Protein AF-A0A382JTX6-F1 (afdb_monomer_lite)

Organism: NCBI:txid408172

Structure (mmCIF, N/CA/C/O backbone):
data_AF-A0A382JTX6-F1
#
_entry.id   AF-A0A382JTX6-F1
#
loop_
_atom_site.group_PDB
_atom_site.id
_atom_site.type_symbol
_atom_site.label_atom_id
_atom_site.label_alt_id
_atom_site.label_comp_id
_atom_site.label_asym_id
_atom_site.label_entity_id
_atom_site.label_seq_id
_atom_site.pdbx_PDB_ins_code
_atom_site.Cartn_x
_atom_site.Cartn_y
_atom_site.Cartn_z
_atom_site.occupancy
_atom_site.B_iso_or_equiv
_atom_site.auth_seq_id
_atom_site.auth_comp_id
_atom_site.auth_asym_id
_atom_site.auth_atom_id
_atom_site.pdbx_PDB_model_num
AT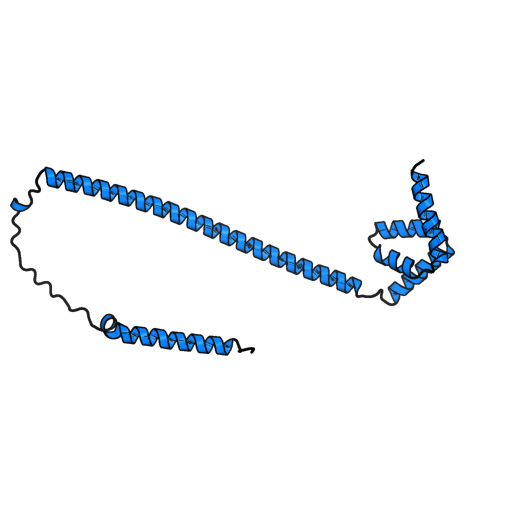OM 1 N N . MET A 1 1 ? -6.075 -33.098 -0.872 1.00 48.25 1 MET A N 1
ATOM 2 C CA . MET A 1 1 ? -4.726 -33.700 -0.777 1.00 48.25 1 MET A CA 1
ATOM 3 C C . MET A 1 1 ? -3.736 -32.572 -0.524 1.00 48.25 1 MET A C 1
ATOM 5 O O . MET A 1 1 ? -3.478 -31.810 -1.443 1.00 48.25 1 MET A O 1
ATOM 9 N N . ASN A 1 2 ? -3.249 -32.411 0.710 1.00 63.66 2 ASN A N 1
ATOM 10 C CA . ASN A 1 2 ? -2.230 -31.406 1.038 1.00 63.66 2 ASN A CA 1
ATOM 11 C C . ASN A 1 2 ? -0.851 -32.006 0.766 1.00 63.66 2 ASN A C 1
ATOM 13 O O . ASN A 1 2 ? -0.294 -32.684 1.625 1.00 63.66 2 ASN A O 1
ATOM 17 N N . VAL A 1 3 ? -0.330 -31.814 -0.446 1.00 73.38 3 VAL A N 1
ATOM 18 C CA . VAL A 1 3 ? 1.047 -32.208 -0.759 1.00 73.38 3 VAL A CA 1
ATOM 19 C C . VAL A 1 3 ? 1.982 -31.153 -0.152 1.00 73.38 3 VAL A C 1
ATOM 21 O O . VAL A 1 3 ? 1.818 -29.971 -0.455 1.00 73.38 3 VAL A O 1
ATOM 24 N N . PRO A 1 4 ? 2.933 -31.537 0.717 1.00 81.19 4 PRO A N 1
ATOM 25 C CA . PRO A 1 4 ? 3.868 -30.602 1.327 1.00 81.19 4 PRO A CA 1
ATOM 26 C C . PRO A 1 4 ? 4.665 -29.822 0.267 1.00 81.19 4 PRO A C 1
ATOM 28 O O . PRO A 1 4 ? 5.158 -30.441 -0.683 1.00 81.19 4 PRO A O 1
ATOM 31 N N . PRO A 1 5 ? 4.883 -28.504 0.443 1.00 80.69 5 PRO A N 1
ATOM 32 C CA . PRO A 1 5 ? 5.633 -27.672 -0.505 1.00 80.69 5 PRO A CA 1
ATOM 33 C C . PRO A 1 5 ? 7.030 -28.215 -0.842 1.00 80.69 5 PRO A C 1
ATOM 35 O O . PRO A 1 5 ? 7.486 -28.102 -1.976 1.00 80.69 5 PRO A O 1
ATOM 38 N N . ALA A 1 6 ? 7.683 -28.883 0.114 1.00 85.31 6 ALA A N 1
ATOM 39 C CA . ALA A 1 6 ? 8.989 -29.509 -0.085 1.00 85.31 6 ALA A CA 1
ATOM 40 C C . ALA A 1 6 ? 8.985 -30.582 -1.191 1.00 85.31 6 ALA A C 1
ATOM 42 O O . ALA A 1 6 ? 9.942 -30.679 -1.954 1.00 85.31 6 ALA A O 1
ATOM 43 N N . ILE A 1 7 ? 7.903 -31.356 -1.326 1.00 84.12 7 ILE A N 1
ATOM 44 C CA . ILE A 1 7 ? 7.800 -32.408 -2.350 1.00 84.12 7 ILE A CA 1
ATOM 45 C C . ILE A 1 7 ? 7.676 -31.782 -3.742 1.00 84.12 7 ILE A C 1
ATOM 47 O O . ILE A 1 7 ? 8.290 -32.261 -4.692 1.00 84.12 7 ILE A O 1
ATOM 51 N N . ILE A 1 8 ? 6.943 -30.673 -3.855 1.00 83.31 8 ILE A N 1
ATOM 52 C CA . ILE A 1 8 ? 6.781 -29.935 -5.114 1.00 83.31 8 ILE A CA 1
ATOM 53 C C . ILE A 1 8 ? 8.134 -29.388 -5.582 1.00 83.31 8 ILE A C 1
ATOM 55 O O . ILE A 1 8 ? 8.481 -29.522 -6.754 1.00 83.31 8 ILE A O 1
ATOM 59 N N . ILE A 1 9 ? 8.930 -28.840 -4.658 1.00 85.00 9 ILE A N 1
ATOM 60 C CA . ILE A 1 9 ? 10.272 -28.323 -4.955 1.00 85.00 9 ILE A CA 1
ATOM 61 C C . ILE A 1 9 ? 11.193 -29.450 -5.434 1.00 85.00 9 ILE A C 1
ATOM 63 O O . ILE A 1 9 ? 11.855 -29.303 -6.457 1.00 85.00 9 ILE A O 1
ATOM 67 N N . VAL A 1 10 ? 11.203 -30.597 -4.749 1.00 87.69 10 VAL A N 1
ATOM 68 C CA . VAL A 1 10 ? 12.042 -31.745 -5.138 1.00 87.69 10 VAL A CA 1
ATOM 69 C C . VAL A 1 10 ? 11.673 -32.260 -6.531 1.00 87.69 10 VAL A C 1
ATOM 71 O O . VAL A 1 10 ? 12.558 -32.524 -7.345 1.00 87.69 10 VAL A O 1
ATOM 74 N N . VAL A 1 11 ? 10.378 -32.348 -6.841 1.00 86.88 11 VAL A N 1
ATOM 75 C CA . VAL A 1 11 ? 9.898 -32.771 -8.165 1.00 86.88 11 VAL A CA 1
ATOM 76 C C . VAL A 1 11 ? 10.275 -31.755 -9.248 1.00 86.88 11 VAL A C 1
ATOM 78 O O . VAL A 1 11 ? 10.726 -32.152 -10.320 1.00 86.88 11 VAL A O 1
ATOM 81 N N . ALA A 1 12 ? 10.164 -30.454 -8.968 1.00 84.69 12 ALA A N 1
ATOM 82 C CA . ALA A 1 12 ? 10.553 -29.401 -9.906 1.00 84.69 12 ALA A CA 1
ATOM 83 C C . ALA A 1 12 ? 12.064 -29.406 -10.199 1.00 84.69 12 ALA A C 1
ATOM 85 O O . ALA A 1 12 ? 12.471 -29.277 -11.355 1.00 84.69 12 ALA A O 1
ATOM 86 N N . VAL A 1 13 ? 12.899 -29.615 -9.175 1.00 88.69 13 VAL A N 1
ATOM 87 C CA . VAL A 1 13 ? 14.357 -29.733 -9.340 1.00 88.69 13 VAL A CA 1
ATOM 88 C C . VAL A 1 13 ? 14.707 -30.963 -10.178 1.00 88.69 13 VAL A C 1
ATOM 90 O O . VAL A 1 13 ? 15.494 -30.853 -11.117 1.00 88.69 13 VAL A O 1
ATOM 93 N N . LEU A 1 14 ? 14.080 -32.112 -9.907 1.00 89.94 14 LEU A N 1
ATOM 94 C CA . LEU A 1 14 ? 14.282 -33.333 -10.694 1.00 89.94 14 LEU A CA 1
ATOM 95 C C . LEU A 1 14 ? 13.884 -33.146 -12.163 1.00 89.94 14 LEU A C 1
ATOM 97 O O . LEU A 1 14 ? 14.650 -33.509 -13.053 1.00 89.94 14 LEU A O 1
ATOM 101 N N . LEU A 1 15 ? 12.727 -32.535 -12.428 1.00 85.56 15 LEU A N 1
ATOM 102 C CA . LEU A 1 15 ? 12.272 -32.246 -13.791 1.00 85.56 15 LEU A CA 1
ATOM 103 C C . LEU A 1 15 ? 13.227 -31.304 -14.536 1.00 85.56 15 LEU A C 1
ATOM 105 O O . LEU A 1 15 ? 13.510 -31.530 -15.712 1.00 85.56 15 LEU A O 1
ATOM 109 N N . SER A 1 16 ? 13.772 -30.293 -13.854 1.00 83.69 16 SER A N 1
ATOM 110 C CA . SER A 1 16 ? 14.746 -29.364 -14.439 1.00 83.69 16 SER A CA 1
ATOM 111 C C . SER A 1 16 ? 16.060 -30.059 -14.814 1.00 83.69 16 SER A C 1
ATOM 113 O O . SER A 1 16 ? 16.562 -29.878 -15.926 1.00 83.69 16 SER A O 1
ATOM 115 N N . PHE A 1 17 ? 16.586 -30.923 -13.938 1.00 86.12 17 PHE A N 1
ATOM 116 C CA . PHE A 1 17 ? 17.799 -31.706 -14.210 1.00 86.12 17 PHE A CA 1
ATOM 117 C C . PHE A 1 17 ? 17.619 -32.677 -15.382 1.00 86.12 17 PHE A C 1
ATOM 119 O O . PHE A 1 17 ? 18.506 -32.807 -16.226 1.00 86.12 17 PHE A O 1
ATOM 126 N N . VAL A 1 18 ? 16.461 -33.332 -15.473 1.00 87.00 18 VAL A N 1
ATOM 127 C CA . VAL A 1 18 ? 16.160 -34.248 -16.583 1.00 87.00 18 VAL A CA 1
ATOM 128 C C . VAL A 1 18 ? 16.009 -33.482 -17.900 1.00 87.00 18 VAL A C 1
ATOM 130 O O . VAL A 1 18 ? 16.572 -33.898 -18.913 1.00 87.00 18 VAL A O 1
ATOM 133 N N . GLY A 1 19 ? 15.309 -32.343 -17.895 1.00 83.44 19 GLY A N 1
ATOM 134 C CA . GLY A 1 19 ? 15.119 -31.519 -19.092 1.00 83.44 19 GLY A CA 1
ATOM 135 C C . GLY A 1 19 ? 16.427 -30.936 -19.631 1.00 83.44 19 GLY A C 1
ATOM 136 O O . GLY A 1 19 ? 16.703 -31.015 -20.827 1.00 83.44 19 GLY A O 1
ATOM 137 N N . SER A 1 20 ? 17.275 -30.412 -18.746 1.00 80.38 20 SER A N 1
ATOM 138 C CA . SER A 1 20 ? 18.594 -29.891 -19.125 1.00 80.38 20 SER A CA 1
ATOM 139 C C . SER A 1 20 ? 19.544 -30.999 -19.593 1.00 80.38 20 SER A C 1
ATOM 141 O O . SER A 1 20 ? 20.205 -30.835 -20.618 1.00 80.38 20 SER A O 1
ATOM 143 N N . GLY A 1 21 ? 19.551 -32.164 -18.937 1.00 82.12 21 GLY A N 1
ATOM 144 C CA . GLY A 1 21 ? 20.318 -33.330 -19.390 1.00 82.12 21 GLY A CA 1
ATOM 145 C C . GLY A 1 21 ? 19.899 -33.832 -20.778 1.00 82.12 21 GLY A C 1
ATOM 146 O O . GLY A 1 21 ? 20.755 -34.136 -21.611 1.00 82.12 21 GLY A O 1
ATOM 147 N N . ALA A 1 22 ? 18.594 -33.857 -21.064 1.00 82.44 22 ALA A N 1
ATOM 148 C CA . ALA A 1 22 ? 18.073 -34.232 -22.377 1.00 82.44 22 ALA A CA 1
ATOM 149 C C . ALA A 1 22 ? 18.505 -33.244 -23.475 1.00 82.44 22 ALA A C 1
ATOM 151 O O . ALA A 1 22 ? 18.956 -33.670 -24.537 1.00 82.44 22 ALA A O 1
ATOM 152 N N . LEU A 1 23 ? 18.451 -31.935 -23.206 1.00 81.06 23 LEU A N 1
ATOM 153 C CA . LEU A 1 23 ? 18.897 -30.904 -24.152 1.00 81.06 23 LEU A CA 1
ATOM 154 C C . LEU A 1 23 ? 20.397 -30.995 -24.456 1.00 81.06 23 LEU A C 1
ATOM 156 O O . LEU A 1 23 ? 20.801 -30.858 -25.611 1.00 81.06 23 LEU A O 1
ATOM 160 N N . VAL A 1 24 ? 21.221 -31.275 -23.443 1.00 82.31 24 VAL A N 1
ATOM 161 C CA . VAL A 1 24 ? 22.668 -31.466 -23.622 1.00 82.31 24 VAL A CA 1
ATOM 162 C C . VAL A 1 24 ? 22.963 -32.712 -24.458 1.00 82.31 24 VAL A C 1
ATOM 164 O O . VAL A 1 24 ? 23.860 -32.677 -25.296 1.00 82.31 24 VAL A O 1
ATOM 167 N N . LEU A 1 25 ? 22.204 -33.799 -24.283 1.00 80.94 25 LEU A N 1
ATOM 168 C CA . LEU A 1 25 ? 22.350 -35.005 -25.104 1.00 80.94 25 LEU A CA 1
ATOM 169 C C . LEU A 1 25 ? 21.915 -34.777 -26.557 1.00 80.94 25 LEU A C 1
ATOM 171 O O . LEU A 1 25 ? 22.621 -35.212 -27.464 1.00 80.94 25 LEU A O 1
ATOM 175 N N . MET A 1 26 ? 20.804 -34.070 -26.788 1.00 80.00 26 MET A N 1
ATOM 176 C CA . MET A 1 26 ? 20.315 -33.770 -28.141 1.00 80.00 26 MET A CA 1
ATOM 177 C C . MET A 1 26 ? 21.254 -32.826 -28.905 1.00 80.00 26 MET A C 1
ATOM 179 O O . MET A 1 26 ? 21.449 -33.003 -30.104 1.00 80.00 26 MET A O 1
ATOM 183 N N . ASN A 1 27 ? 21.888 -31.874 -28.213 1.00 78.38 27 ASN A N 1
ATOM 184 C CA . ASN A 1 27 ? 22.812 -30.904 -28.811 1.00 78.38 27 ASN A CA 1
ATOM 185 C C . ASN A 1 27 ? 24.292 -31.230 -28.567 1.00 78.38 27 ASN A C 1
ATOM 187 O O . ASN A 1 27 ? 25.152 -30.369 -28.764 1.00 78.38 27 ASN A O 1
ATOM 191 N N . LYS A 1 28 ? 24.615 -32.467 -28.167 1.00 71.19 28 LYS A N 1
ATOM 192 C CA . LYS A 1 28 ? 25.986 -32.884 -27.834 1.00 71.19 28 LYS A CA 1
ATOM 193 C C . LYS A 1 28 ? 26.962 -32.630 -28.986 1.00 71.19 28 LYS A C 1
ATOM 195 O O . LYS A 1 28 ? 28.072 -32.159 -28.766 1.00 71.19 28 LYS A O 1
ATOM 200 N N . ASP A 1 29 ? 26.520 -32.869 -30.216 1.00 68.81 29 ASP A N 1
ATOM 201 C CA . ASP A 1 29 ? 27.332 -32.653 -31.413 1.00 68.81 29 ASP A CA 1
ATOM 202 C C . ASP A 1 29 ? 27.577 -31.172 -31.728 1.00 68.81 29 ASP A C 1
ATOM 204 O O . ASP A 1 29 ? 28.613 -30.848 -32.294 1.00 68.81 29 ASP A O 1
ATOM 208 N N . ALA A 1 30 ? 26.662 -30.272 -31.361 1.00 68.44 30 ALA A N 1
ATOM 209 C CA . ALA A 1 30 ? 26.821 -28.833 -31.575 1.00 68.44 30 ALA A CA 1
ATOM 210 C C . ALA A 1 30 ? 27.616 -28.156 -30.445 1.00 68.44 30 ALA A C 1
ATOM 212 O O . ALA A 1 30 ? 28.296 -27.162 -30.682 1.00 68.44 30 ALA A O 1
ATOM 213 N N . LEU A 1 31 ? 27.522 -28.691 -29.222 1.00 65.62 31 LEU A N 1
ATOM 214 C CA . LEU A 1 31 ? 28.175 -28.143 -28.031 1.00 65.62 31 LEU A CA 1
ATOM 215 C C . LEU A 1 31 ? 29.617 -28.639 -27.846 1.00 65.62 31 LEU A C 1
ATOM 217 O O . LEU A 1 31 ? 30.420 -27.916 -27.264 1.00 65.62 31 LEU A O 1
ATOM 221 N N . PHE A 1 32 ? 29.946 -29.850 -28.316 1.00 70.94 32 PHE A N 1
ATOM 222 C CA . PHE A 1 32 ? 31.240 -30.492 -28.039 1.00 70.94 32 PHE A CA 1
ATOM 223 C C . PHE A 1 32 ? 32.080 -30.841 -29.276 1.00 70.94 32 PHE A C 1
ATOM 225 O O . PHE A 1 32 ? 33.193 -31.338 -29.108 1.00 70.94 32 PHE A O 1
ATOM 232 N N . LYS A 1 33 ? 31.608 -30.595 -30.507 1.00 66.69 33 LYS A N 1
ATOM 233 C CA . LYS A 1 33 ? 32.503 -30.650 -31.677 1.00 66.69 33 LYS A CA 1
ATOM 234 C C . LYS A 1 33 ? 33.271 -29.335 -31.777 1.00 66.69 33 LYS A C 1
ATOM 236 O O . LYS A 1 33 ? 32.666 -28.269 -31.874 1.00 66.69 33 LYS A O 1
ATOM 241 N N . GLU A 1 34 ? 34.600 -29.415 -31.781 1.00 64.19 34 GLU A N 1
ATOM 242 C CA . GLU A 1 34 ? 35.455 -28.291 -32.167 1.00 64.19 34 GLU A CA 1
ATOM 243 C C . GLU A 1 34 ? 35.071 -27.833 -33.578 1.00 64.19 34 GLU A C 1
ATOM 245 O O . GLU A 1 34 ? 34.987 -28.638 -34.512 1.00 64.19 34 GLU A O 1
ATOM 250 N N . LYS A 1 35 ? 34.797 -26.530 -33.728 1.00 60.19 35 LYS A N 1
ATOM 251 C CA . LYS A 1 35 ? 34.614 -25.917 -35.046 1.00 60.19 35 LYS A CA 1
ATOM 252 C C . LYS A 1 35 ? 35.869 -26.215 -35.876 1.00 60.19 35 LYS A C 1
ATOM 254 O O . LYS A 1 35 ? 36.962 -25.950 -35.381 1.00 60.19 35 LYS A O 1
ATOM 259 N N . PRO A 1 36 ? 35.738 -26.730 -37.109 1.00 58.91 36 PRO A N 1
ATOM 260 C CA . PRO A 1 36 ? 36.898 -27.014 -37.939 1.00 58.91 36 PRO A CA 1
ATOM 261 C C . PRO A 1 36 ? 37.690 -25.723 -38.157 1.00 58.91 36 PRO A C 1
ATOM 263 O O . PRO A 1 36 ? 37.130 -24.716 -38.597 1.00 58.91 36 PRO A O 1
ATOM 266 N N . GLU A 1 37 ? 38.981 -25.748 -37.830 1.00 58.66 37 GLU A N 1
ATOM 267 C CA . GLU A 1 37 ? 39.908 -24.674 -38.171 1.00 58.66 37 GLU A CA 1
ATOM 268 C C . GLU A 1 37 ? 40.009 -24.591 -39.695 1.00 58.66 37 GLU A C 1
ATOM 270 O O . GLU A 1 37 ? 40.694 -25.379 -40.351 1.00 58.66 37 GLU A O 1
ATOM 275 N N . ILE A 1 38 ? 39.290 -23.636 -40.277 1.00 59.81 38 ILE A N 1
ATOM 276 C CA . ILE A 1 38 ? 39.465 -23.261 -41.674 1.00 59.81 38 ILE A CA 1
ATOM 277 C C . ILE A 1 38 ? 40.819 -22.555 -41.745 1.00 59.81 38 ILE A C 1
ATOM 279 O O . ILE A 1 38 ? 40.934 -21.377 -41.406 1.00 59.81 38 ILE A O 1
ATOM 283 N N . LYS A 1 39 ? 41.865 -23.277 -42.157 1.00 52.56 39 LYS A N 1
ATOM 284 C CA . LYS A 1 39 ? 43.118 -22.647 -42.577 1.00 52.56 39 LYS A CA 1
ATOM 285 C C . LYS A 1 39 ? 42.791 -21.762 -43.776 1.00 52.56 39 LYS A C 1
ATOM 287 O O . LYS A 1 39 ? 42.451 -22.265 -44.843 1.00 52.56 39 LYS A O 1
ATOM 292 N N . ALA A 1 40 ? 42.838 -20.450 -43.576 1.00 53.03 40 ALA A N 1
ATOM 293 C CA . ALA A 1 40 ? 42.697 -19.480 -44.649 1.00 53.03 40 ALA A CA 1
ATOM 294 C C . ALA A 1 40 ? 43.944 -19.549 -45.540 1.00 53.03 40 ALA A C 1
ATOM 296 O O . ALA A 1 40 ? 44.925 -18.838 -45.325 1.00 53.03 40 ALA A O 1
ATOM 297 N N . GLU A 1 41 ? 43.926 -20.440 -46.525 1.00 51.38 41 GLU A N 1
ATOM 298 C CA . GLU A 1 41 ? 44.822 -20.339 -47.667 1.00 51.38 41 GLU A CA 1
ATOM 299 C C . GLU A 1 41 ? 44.280 -19.222 -48.558 1.00 51.38 41 GLU A C 1
ATOM 301 O O . GLU A 1 41 ? 43.319 -19.394 -49.306 1.00 51.38 41 GLU A O 1
ATOM 306 N N . PHE A 1 42 ? 44.864 -18.032 -48.419 1.00 46.66 42 PHE A N 1
ATOM 307 C CA . PHE A 1 42 ? 44.638 -16.941 -49.354 1.00 46.66 42 PHE A CA 1
ATOM 308 C C . PHE A 1 42 ? 45.242 -17.345 -50.700 1.00 46.66 42 PHE A C 1
ATOM 310 O O . PHE A 1 42 ? 46.434 -17.165 -50.942 1.00 46.66 42 PHE A O 1
ATOM 317 N N . THR A 1 43 ? 44.424 -17.902 -51.590 1.00 48.62 43 THR A N 1
ATOM 318 C CA . THR A 1 43 ? 44.734 -17.910 -53.018 1.00 48.62 43 THR A CA 1
ATOM 319 C C . THR A 1 43 ? 44.760 -16.452 -53.461 1.00 48.62 43 THR A C 1
ATOM 321 O O . THR A 1 43 ? 43.720 -15.792 -53.461 1.00 48.62 43 THR A O 1
ATOM 324 N N . SER A 1 44 ? 45.947 -15.922 -53.753 1.00 52.50 44 SER A N 1
ATOM 325 C CA . SER A 1 44 ? 46.131 -14.556 -54.238 1.00 52.50 44 SER A CA 1
ATOM 326 C C . SER A 1 44 ? 45.470 -14.413 -55.608 1.00 52.50 44 SER A C 1
ATOM 328 O O . SER A 1 44 ? 46.078 -14.696 -56.638 1.00 52.50 44 SER A O 1
ATOM 330 N N . VAL A 1 45 ? 44.203 -14.011 -55.605 1.00 55.00 45 VAL A N 1
ATOM 331 C CA . VAL A 1 45 ? 43.546 -13.424 -56.768 1.00 55.00 45 VAL A CA 1
ATOM 332 C C . VAL A 1 45 ? 44.269 -12.104 -57.020 1.00 55.00 45 VAL A C 1
ATOM 334 O O . VAL A 1 45 ? 44.280 -11.232 -56.149 1.00 55.00 45 VAL A O 1
ATOM 337 N N . GLU A 1 46 ? 44.953 -11.993 -58.157 1.00 55.25 46 GLU A N 1
ATOM 338 C CA . GLU A 1 46 ? 45.529 -10.724 -58.594 1.00 55.25 46 GLU A CA 1
ATOM 339 C C . GLU A 1 46 ? 44.392 -9.708 -58.724 1.00 55.25 46 GLU A C 1
ATOM 341 O O . GLU A 1 46 ? 43.398 -9.933 -59.413 1.00 55.25 46 GLU A O 1
ATOM 346 N N . PHE A 1 47 ? 44.511 -8.629 -57.959 1.00 51.16 47 PHE A N 1
ATOM 347 C CA . PHE A 1 47 ? 43.521 -7.570 -57.876 1.00 51.16 47 PHE A CA 1
ATOM 348 C C . PHE A 1 47 ? 43.645 -6.697 -59.127 1.00 51.16 47 PHE A C 1
ATOM 350 O O . PHE A 1 47 ? 44.546 -5.860 -59.208 1.00 51.16 47 PHE A O 1
ATOM 357 N N . ASP A 1 48 ? 42.772 -6.919 -60.109 1.00 50.97 48 ASP A N 1
ATOM 358 C CA . ASP A 1 48 ? 42.652 -6.040 -61.269 1.00 50.97 48 ASP A CA 1
ATOM 359 C C . ASP A 1 48 ? 41.958 -4.741 -60.840 1.00 50.97 48 ASP A C 1
ATOM 361 O O . ASP A 1 48 ? 40.777 -4.714 -60.488 1.00 50.97 48 ASP A O 1
ATOM 365 N N . ALA A 1 49 ? 42.728 -3.657 -60.785 1.00 55.75 49 ALA A N 1
ATOM 366 C CA . ALA A 1 49 ? 42.249 -2.361 -60.329 1.00 55.75 49 ALA A CA 1
ATOM 367 C C . ALA A 1 49 ? 41.338 -1.666 -61.358 1.00 55.75 49 ALA A C 1
ATOM 369 O O . ALA A 1 49 ? 40.626 -0.736 -60.975 1.00 55.75 49 ALA A O 1
ATOM 370 N N . ASP A 1 50 ? 41.319 -2.105 -62.623 1.00 56.59 50 ASP A N 1
ATOM 371 C CA . ASP A 1 50 ? 40.507 -1.471 -63.674 1.00 56.59 50 ASP A CA 1
ATOM 372 C C . ASP A 1 50 ? 39.044 -1.965 -63.681 1.00 56.59 50 ASP A C 1
ATOM 374 O O . ASP A 1 50 ? 38.140 -1.237 -64.099 1.00 56.59 50 ASP A O 1
ATOM 378 N N . ASP A 1 51 ? 38.775 -3.134 -63.088 1.00 51.97 51 ASP A N 1
ATOM 379 C CA . ASP A 1 51 ? 37.422 -3.696 -62.916 1.00 51.97 51 ASP A CA 1
ATOM 380 C C . ASP A 1 51 ? 36.680 -3.103 -61.691 1.00 51.97 51 ASP A C 1
ATOM 382 O O . ASP A 1 51 ? 35.562 -3.485 -61.350 1.00 51.97 51 ASP A O 1
ATOM 386 N N . THR A 1 52 ? 37.299 -2.132 -61.004 1.00 58.75 52 THR A N 1
ATOM 387 C CA . THR A 1 52 ? 36.716 -1.426 -59.843 1.00 58.75 52 THR A CA 1
ATOM 388 C C . THR A 1 52 ? 35.992 -0.129 -60.205 1.00 58.75 52 THR A C 1
ATOM 390 O O . THR A 1 52 ? 35.477 0.576 -59.328 1.00 58.75 52 THR A O 1
ATOM 393 N N . SER A 1 53 ? 35.915 0.200 -61.494 1.00 58.88 53 SER A N 1
ATOM 394 C CA . SER A 1 53 ? 35.172 1.361 -61.970 1.00 58.88 53 SER A CA 1
ATOM 395 C C . SER A 1 53 ? 33.674 1.051 -62.031 1.00 58.88 53 SER A C 1
ATOM 397 O O . SER A 1 53 ? 33.094 0.824 -63.088 1.00 58.88 53 SER A O 1
ATOM 399 N N . TYR A 1 54 ? 33.025 1.070 -60.861 1.00 57.25 54 TYR A N 1
ATOM 400 C CA . TYR A 1 54 ? 31.565 1.116 -60.774 1.00 57.25 54 TYR A CA 1
ATOM 401 C C . TYR A 1 54 ? 31.048 2.194 -61.728 1.00 57.25 54 TYR A C 1
ATOM 403 O O . TYR A 1 54 ? 31.501 3.346 -61.688 1.00 57.25 54 TYR A O 1
ATOM 411 N N . SER A 1 55 ? 30.084 1.845 -62.574 1.00 66.69 55 SER A N 1
ATOM 412 C CA . SER A 1 55 ? 29.483 2.816 -63.479 1.00 66.69 55 SER A CA 1
ATOM 413 C C . SER A 1 55 ? 28.898 3.995 -62.676 1.00 66.69 55 SER A C 1
ATOM 415 O O . SER A 1 55 ? 28.490 3.835 -61.517 1.00 66.69 55 SER A O 1
ATOM 417 N N . PRO A 1 56 ? 28.801 5.210 -63.249 1.00 70.94 56 PRO A N 1
ATOM 418 C CA . PRO A 1 56 ? 28.167 6.342 -62.568 1.00 70.94 56 PRO A CA 1
ATOM 419 C C . PRO A 1 56 ? 26.760 6.012 -62.038 1.00 70.94 56 PRO A C 1
ATOM 421 O O . PRO A 1 56 ? 26.333 6.529 -61.012 1.00 70.94 56 PRO A O 1
ATOM 424 N N . GLN A 1 57 ? 26.047 5.102 -62.703 1.00 70.12 57 GLN A N 1
ATOM 425 C CA . GLN A 1 57 ? 24.734 4.625 -62.271 1.00 70.12 57 GLN A CA 1
ATOM 426 C C . GLN A 1 57 ? 24.824 3.710 -61.041 1.00 70.12 57 GLN A C 1
ATOM 428 O O . GLN A 1 57 ? 24.050 3.884 -60.100 1.00 70.12 57 GLN A O 1
ATOM 433 N N . GLU A 1 58 ? 25.798 2.800 -60.990 1.00 69.19 58 GLU A N 1
ATOM 434 C CA . GLU A 1 58 ? 26.026 1.927 -59.833 1.00 69.19 58 GLU A CA 1
ATOM 435 C C . GLU A 1 58 ? 26.493 2.723 -58.610 1.00 69.19 58 GLU A C 1
ATOM 437 O O . GLU A 1 58 ? 25.941 2.550 -57.524 1.00 69.19 58 GLU A O 1
ATOM 442 N N . THR A 1 59 ? 27.406 3.684 -58.780 1.00 73.69 59 THR A N 1
ATOM 443 C CA . THR A 1 59 ? 27.839 4.570 -57.681 1.00 73.69 59 THR A CA 1
ATOM 444 C C . THR A 1 59 ? 26.710 5.463 -57.159 1.00 73.69 59 THR A C 1
ATOM 446 O O . THR A 1 59 ? 26.600 5.675 -55.948 1.00 73.69 59 THR A O 1
ATOM 449 N N . HIS A 1 60 ? 25.825 5.963 -58.028 1.00 73.44 60 HIS A N 1
ATOM 450 C CA . HIS A 1 60 ? 24.632 6.698 -57.599 1.00 73.44 60 HIS A CA 1
ATOM 451 C C . HIS A 1 60 ? 23.627 5.805 -56.866 1.00 73.44 60 HIS A C 1
ATOM 453 O O . HIS A 1 60 ? 23.114 6.213 -55.822 1.00 73.44 60 HIS A O 1
ATOM 459 N N . SER A 1 61 ? 23.390 4.586 -57.355 1.00 80.81 61 SER A N 1
ATOM 460 C CA . SER A 1 61 ? 22.478 3.630 -56.717 1.00 80.81 61 SER A CA 1
ATOM 461 C C . SER A 1 61 ? 22.982 3.183 -55.338 1.00 80.81 61 SER A C 1
ATOM 463 O O . SER A 1 61 ? 22.225 3.183 -54.370 1.00 80.81 61 SER A O 1
ATOM 465 N N . MET A 1 62 ? 24.288 2.934 -55.202 1.00 79.94 62 MET A N 1
ATOM 466 C CA . MET A 1 62 ? 24.925 2.581 -53.935 1.00 79.94 62 MET A CA 1
ATOM 467 C C . MET A 1 62 ? 24.860 3.734 -52.924 1.00 79.94 62 MET A C 1
ATOM 469 O O . MET A 1 62 ? 24.555 3.520 -51.751 1.00 79.94 62 MET A O 1
ATOM 473 N N . ASN A 1 63 ? 25.066 4.975 -53.374 1.00 83.19 63 ASN A N 1
ATOM 474 C CA . ASN A 1 63 ? 24.916 6.153 -52.520 1.00 83.19 63 ASN A CA 1
ATOM 475 C C . ASN A 1 63 ? 23.461 6.392 -52.090 1.00 83.19 63 ASN A C 1
ATOM 477 O O . ASN A 1 63 ? 23.223 6.826 -50.962 1.00 83.19 63 ASN A O 1
ATOM 481 N N . GLN A 1 64 ? 22.485 6.120 -52.960 1.00 86.62 64 GLN A N 1
ATOM 482 C CA . GLN A 1 64 ? 21.068 6.209 -52.607 1.00 86.62 64 GLN A CA 1
ATOM 483 C C . GLN A 1 64 ? 20.695 5.152 -51.563 1.00 86.62 64 GLN A C 1
ATOM 485 O O . GLN A 1 64 ? 20.123 5.501 -50.532 1.00 86.62 64 GLN A O 1
ATOM 490 N N . LEU A 1 65 ? 21.107 3.899 -51.766 1.00 88.25 65 LEU A N 1
ATOM 491 C CA . LEU A 1 65 ? 20.902 2.823 -50.797 1.00 88.25 65 LEU A CA 1
ATOM 492 C C . LEU A 1 65 ? 21.575 3.132 -49.457 1.00 88.25 65 LEU A C 1
ATOM 494 O O . LEU A 1 65 ? 20.968 2.935 -48.411 1.00 88.25 65 LEU A O 1
ATOM 498 N N . SER A 1 66 ? 22.791 3.685 -49.460 1.00 88.12 66 SER A N 1
ATOM 499 C CA . SER A 1 66 ? 23.459 4.110 -48.225 1.00 88.12 66 SER A CA 1
ATOM 500 C C . SER A 1 66 ? 22.683 5.208 -47.494 1.00 88.12 66 SER A C 1
ATOM 502 O O . SER A 1 66 ? 22.638 5.198 -46.263 1.00 88.12 66 SER A O 1
ATOM 504 N N . LYS A 1 67 ? 22.079 6.155 -48.221 1.00 91.19 67 LYS A N 1
ATOM 505 C CA . LYS A 1 67 ? 21.237 7.200 -47.622 1.00 91.19 67 LYS A CA 1
ATOM 506 C C . LYS A 1 67 ? 19.966 6.608 -47.031 1.00 91.19 67 LYS A C 1
ATOM 508 O O . LYS A 1 67 ? 19.653 6.907 -45.882 1.00 91.19 67 LYS A O 1
ATOM 513 N N . GLU A 1 68 ? 19.281 5.740 -47.766 1.00 92.38 68 GLU A N 1
ATOM 514 C CA . GLU A 1 68 ? 18.075 5.055 -47.292 1.00 92.38 68 GLU A CA 1
ATOM 515 C C . GLU A 1 68 ? 18.371 4.182 -46.066 1.00 92.38 68 GLU A C 1
ATOM 517 O O . GLU A 1 68 ? 17.650 4.256 -45.076 1.00 92.38 68 GLU A O 1
ATOM 522 N N . LEU A 1 69 ? 19.484 3.445 -46.065 1.00 90.56 69 LEU A N 1
ATOM 523 C CA . LEU A 1 69 ? 19.916 2.626 -44.930 1.00 90.56 69 LEU A CA 1
ATOM 524 C C . LEU A 1 69 ? 20.268 3.499 -43.717 1.00 90.56 69 LEU A C 1
ATOM 526 O O . LEU A 1 69 ? 19.887 3.178 -42.593 1.00 90.56 69 LEU A O 1
ATOM 530 N N . SER A 1 70 ? 20.933 4.639 -43.931 1.00 91.75 70 SER A N 1
ATOM 531 C CA . SER A 1 70 ? 21.205 5.596 -42.852 1.00 91.75 70 SER A CA 1
ATOM 532 C C . SER A 1 70 ? 19.926 6.220 -42.279 1.00 91.75 70 SER A C 1
ATOM 534 O O . SER A 1 70 ? 19.812 6.352 -41.063 1.00 91.75 70 SER A O 1
ATOM 536 N N . ALA A 1 71 ? 18.941 6.522 -43.129 1.00 92.19 71 ALA A N 1
ATOM 537 C CA . ALA A 1 71 ? 17.647 7.051 -42.715 1.00 92.19 71 ALA A CA 1
ATOM 538 C C . ALA A 1 71 ? 16.843 6.006 -41.927 1.00 92.19 71 ALA A C 1
ATOM 540 O O . ALA A 1 71 ? 16.315 6.318 -40.863 1.00 92.19 71 ALA A O 1
ATOM 541 N N . LEU A 1 72 ? 16.829 4.750 -42.390 1.00 93.19 72 LEU A N 1
ATOM 542 C CA . LEU A 1 72 ? 16.196 3.637 -41.677 1.00 93.19 72 LEU A CA 1
ATOM 543 C C . LEU A 1 72 ? 16.852 3.388 -40.318 1.00 93.19 72 LEU A C 1
ATOM 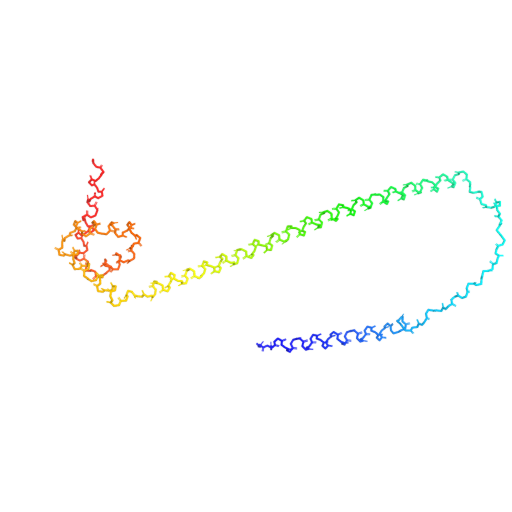545 O O . LEU A 1 72 ? 16.171 3.115 -39.334 1.00 93.19 72 LEU A O 1
ATOM 549 N N . ARG A 1 73 ? 18.186 3.475 -40.253 1.00 94.38 73 ARG A N 1
ATOM 550 C CA . ARG A 1 73 ? 18.933 3.323 -39.003 1.00 94.38 73 ARG A CA 1
ATOM 551 C C . ARG A 1 73 ? 18.555 4.405 -37.998 1.00 94.38 73 ARG A C 1
ATOM 553 O O . ARG A 1 73 ? 18.359 4.080 -36.831 1.00 94.38 73 ARG A O 1
ATOM 560 N N . GLU A 1 74 ? 18.459 5.657 -38.435 1.00 94.00 74 GLU A N 1
ATOM 561 C CA . GLU A 1 74 ? 18.061 6.756 -37.553 1.00 94.00 74 GLU A CA 1
ATOM 562 C C . GLU A 1 74 ? 16.613 6.588 -37.078 1.00 94.00 74 GLU A C 1
ATOM 564 O O . GLU A 1 74 ? 16.335 6.739 -35.891 1.00 94.00 74 GLU A O 1
ATOM 569 N N . GLU A 1 75 ? 15.700 6.170 -37.962 1.00 95.31 75 GLU A N 1
ATOM 570 C CA . GLU A 1 75 ? 14.314 5.881 -37.581 1.00 95.31 75 GLU A CA 1
ATOM 571 C C . GLU A 1 75 ? 14.224 4.742 -36.552 1.00 95.31 75 GLU A C 1
ATOM 573 O O . GLU A 1 75 ? 13.464 4.831 -35.585 1.00 95.31 75 GLU A O 1
ATOM 578 N N . LEU A 1 76 ? 15.016 3.679 -36.720 1.00 95.06 76 LEU A N 1
ATOM 579 C CA . LEU A 1 76 ? 15.074 2.576 -35.761 1.00 95.06 76 LEU A CA 1
ATOM 580 C C . LEU A 1 76 ? 15.632 3.021 -34.406 1.00 95.06 76 LEU A C 1
ATOM 582 O O . LEU A 1 76 ? 15.078 2.638 -33.377 1.00 95.06 76 LEU A O 1
ATOM 586 N N . LEU A 1 77 ? 16.681 3.848 -34.394 1.00 95.50 77 LEU A N 1
ATOM 587 C CA . LEU A 1 77 ? 17.238 4.402 -33.158 1.00 95.50 77 LEU A CA 1
ATOM 588 C C . LEU A 1 77 ? 16.228 5.292 -32.434 1.00 95.50 77 LEU A C 1
ATOM 590 O O . LEU A 1 77 ? 16.099 5.210 -31.214 1.00 95.50 77 LEU A O 1
ATOM 594 N N . GLU A 1 78 ? 15.481 6.110 -33.168 1.00 95.00 78 GLU A N 1
ATOM 595 C CA . GLU A 1 78 ? 14.459 6.972 -32.584 1.00 95.00 78 GLU A CA 1
ATOM 596 C C . GLU A 1 78 ? 13.290 6.158 -32.011 1.00 95.00 78 GLU A C 1
ATOM 598 O O . GLU A 1 78 ? 12.862 6.389 -30.879 1.00 95.00 78 GLU A O 1
ATOM 603 N N . ARG A 1 79 ? 12.821 5.131 -32.732 1.00 95.00 79 ARG A N 1
ATOM 604 C CA . ARG A 1 79 ? 11.808 4.200 -32.211 1.00 95.00 79 ARG A CA 1
ATOM 605 C C . ARG A 1 79 ? 12.293 3.467 -30.963 1.00 95.00 79 ARG A C 1
ATOM 607 O O . ARG A 1 79 ? 11.505 3.301 -30.035 1.00 95.00 79 ARG A O 1
ATOM 614 N N . GLN A 1 80 ? 13.562 3.062 -30.923 1.00 93.19 80 GLN A N 1
ATOM 615 C CA . GLN A 1 80 ? 14.152 2.424 -29.749 1.00 93.19 80 GLN A CA 1
ATOM 616 C C . GLN A 1 80 ? 14.164 3.378 -28.550 1.00 93.19 80 GLN A C 1
ATOM 618 O O . GLN A 1 80 ? 13.660 3.020 -27.493 1.00 93.19 80 GLN A O 1
ATOM 623 N N . ARG A 1 81 ? 14.619 4.627 -28.723 1.00 94.56 81 ARG A N 1
ATOM 624 C CA . ARG A 1 81 ? 14.573 5.637 -27.650 1.00 94.56 81 ARG A CA 1
ATOM 625 C C . ARG A 1 81 ? 13.156 5.864 -27.131 1.00 94.56 81 ARG A C 1
ATOM 627 O O . ARG A 1 81 ? 12.953 5.996 -25.927 1.00 94.56 81 ARG A O 1
ATOM 634 N N . GLN A 1 82 ? 12.169 5.903 -28.024 1.00 94.50 82 GLN A N 1
ATOM 635 C CA . GLN A 1 82 ? 10.767 6.048 -27.634 1.00 94.50 82 GLN A CA 1
ATOM 636 C C . GLN A 1 82 ? 10.238 4.820 -26.886 1.00 94.50 82 GLN A C 1
ATOM 638 O O . GLN A 1 82 ? 9.441 4.976 -25.961 1.00 94.50 82 GLN A O 1
ATOM 643 N N . GLN A 1 83 ? 10.656 3.612 -27.269 1.00 94.69 83 GLN A N 1
ATOM 644 C CA . GLN A 1 83 ? 10.319 2.389 -26.541 1.00 94.69 83 GLN A CA 1
ATOM 645 C C . GLN A 1 83 ? 10.954 2.381 -25.151 1.00 94.69 83 GLN A C 1
ATOM 647 O O . GLN A 1 83 ? 10.225 2.186 -24.184 1.00 94.69 83 GLN A O 1
ATOM 652 N N . ASP A 1 84 ? 12.239 2.712 -25.034 1.00 95.88 84 ASP A N 1
ATOM 653 C CA . ASP A 1 84 ? 12.948 2.793 -23.752 1.00 95.88 84 ASP A CA 1
ATOM 654 C C . ASP A 1 84 ? 12.310 3.850 -22.826 1.00 95.88 84 ASP A C 1
ATOM 656 O O . ASP A 1 84 ? 12.095 3.625 -21.631 1.00 95.88 84 ASP A O 1
ATOM 660 N N . ALA A 1 85 ? 11.925 5.007 -23.376 1.00 93.94 85 ALA A N 1
ATOM 661 C CA . ALA A 1 85 ? 11.206 6.044 -22.635 1.00 93.94 85 ALA A CA 1
ATOM 662 C C . ALA A 1 85 ? 9.830 5.562 -22.139 1.00 93.94 85 ALA A C 1
ATOM 664 O O . ALA A 1 85 ? 9.439 5.849 -21.009 1.00 93.94 85 ALA A O 1
ATOM 665 N N . ARG A 1 86 ? 9.094 4.796 -22.951 1.00 95.56 86 ARG A N 1
ATOM 666 C CA . ARG A 1 86 ? 7.813 4.205 -22.530 1.00 95.56 86 ARG A CA 1
ATOM 667 C C . ARG A 1 86 ? 8.004 3.115 -21.485 1.00 95.56 86 ARG A C 1
ATOM 669 O O . ARG A 1 86 ? 7.239 3.065 -20.531 1.00 95.56 86 ARG A O 1
ATOM 676 N N . GLU A 1 87 ? 9.007 2.262 -21.650 1.00 93.62 87 GLU A N 1
ATOM 677 C CA . GLU A 1 87 ? 9.293 1.181 -20.710 1.00 93.62 87 GLU A CA 1
ATOM 678 C C . GLU A 1 87 ? 9.713 1.736 -19.347 1.00 93.62 87 GLU A C 1
ATOM 680 O O . GLU A 1 87 ? 9.200 1.297 -18.320 1.00 93.62 87 GLU A O 1
ATOM 685 N N . SER A 1 88 ? 10.556 2.771 -19.329 1.00 93.00 88 SER A N 1
ATOM 686 C CA . SER A 1 88 ? 10.907 3.465 -18.087 1.00 93.00 88 SER A CA 1
ATOM 687 C C . SER A 1 88 ? 9.700 4.128 -17.414 1.00 93.00 88 SER A C 1
ATOM 689 O O . SER A 1 88 ? 9.556 4.005 -16.198 1.00 93.00 88 SER A O 1
ATOM 691 N N . ALA A 1 89 ? 8.796 4.760 -18.172 1.00 94.56 89 ALA A N 1
ATOM 692 C CA . ALA A 1 89 ? 7.558 5.314 -17.619 1.00 94.56 89 ALA A CA 1
ATOM 693 C C . ALA A 1 89 ? 6.668 4.219 -17.003 1.00 94.56 89 ALA A C 1
ATOM 695 O O . ALA A 1 89 ? 6.244 4.339 -15.857 1.00 94.56 89 ALA A O 1
ATOM 696 N N . ILE A 1 90 ? 6.478 3.100 -17.710 1.00 94.69 90 ILE A N 1
ATOM 697 C CA . ILE A 1 90 ? 5.713 1.946 -17.212 1.00 94.69 90 ILE A CA 1
ATOM 698 C C . ILE A 1 90 ? 6.354 1.359 -15.945 1.00 94.69 90 ILE A C 1
ATOM 700 O O . ILE A 1 90 ? 5.644 0.967 -15.020 1.00 94.69 90 ILE A O 1
ATOM 704 N N . ALA A 1 91 ? 7.685 1.297 -15.875 1.00 94.50 91 ALA A N 1
ATOM 705 C CA . ALA A 1 91 ? 8.392 0.797 -14.699 1.00 94.50 91 ALA A CA 1
ATOM 706 C C . ALA A 1 91 ? 8.170 1.688 -13.464 1.00 94.50 91 ALA A C 1
ATOM 708 O O . ALA A 1 91 ? 7.987 1.169 -12.359 1.00 94.50 91 ALA A O 1
ATOM 709 N N . LEU A 1 92 ? 8.149 3.013 -13.648 1.00 94.75 92 LEU A N 1
ATOM 710 C CA . LEU A 1 92 ? 7.837 3.966 -12.582 1.00 94.75 92 LEU A CA 1
ATOM 711 C C . LEU A 1 92 ? 6.384 3.821 -12.114 1.00 94.75 92 LEU A C 1
ATOM 713 O O . LEU A 1 92 ? 6.152 3.677 -10.912 1.00 94.75 92 LEU A O 1
ATOM 717 N N . ASP A 1 93 ? 5.435 3.753 -13.049 1.00 94.88 93 ASP A N 1
ATOM 718 C CA . ASP A 1 93 ? 4.014 3.553 -12.740 1.00 94.88 93 ASP A CA 1
ATOM 719 C C . ASP A 1 93 ? 3.790 2.232 -11.988 1.00 94.88 93 ASP A C 1
ATOM 721 O O . ASP A 1 93 ? 3.053 2.170 -11.004 1.00 94.88 93 ASP A O 1
ATOM 725 N N . PHE A 1 94 ? 4.473 1.158 -12.396 1.00 95.31 94 PHE A N 1
ATOM 726 C CA . PHE A 1 94 ? 4.396 -0.136 -11.720 1.00 95.31 94 PHE A CA 1
ATOM 727 C C . PHE A 1 94 ? 4.924 -0.070 -10.280 1.00 95.31 94 PHE A C 1
ATOM 729 O O . PHE A 1 94 ? 4.345 -0.673 -9.371 1.00 95.31 94 PHE A O 1
ATOM 736 N N . GLN A 1 95 ? 6.003 0.682 -10.045 1.00 94.94 95 GLN A N 1
ATOM 737 C CA . GLN A 1 95 ? 6.532 0.900 -8.701 1.00 94.94 95 GLN A CA 1
ATOM 738 C C . GLN A 1 95 ? 5.550 1.696 -7.831 1.00 94.94 95 GLN A C 1
ATOM 740 O O . GLN A 1 95 ? 5.366 1.362 -6.657 1.00 94.94 95 GLN A O 1
ATOM 745 N N . GLU A 1 96 ? 4.926 2.737 -8.382 1.00 95.25 96 GLU A N 1
ATOM 746 C CA . GLU A 1 96 ? 3.932 3.544 -7.673 1.00 95.25 96 GLU A CA 1
ATOM 747 C C . GLU A 1 96 ? 2.684 2.726 -7.322 1.00 95.25 96 GLU A C 1
ATOM 749 O O . GLU A 1 96 ? 2.278 2.697 -6.158 1.00 95.25 96 GLU A O 1
ATOM 754 N N . LEU A 1 97 ? 2.151 1.956 -8.274 1.00 95.81 97 LEU A N 1
ATOM 755 C CA . LEU A 1 97 ? 1.045 1.025 -8.033 1.00 95.81 97 LEU A CA 1
ATOM 756 C C . LEU A 1 97 ? 1.393 -0.018 -6.962 1.00 95.81 97 LEU A C 1
ATOM 758 O O . LEU A 1 97 ? 0.555 -0.363 -6.127 1.00 95.81 97 LEU A O 1
ATOM 762 N N . GLY A 1 98 ? 2.639 -0.500 -6.940 1.00 94.62 98 GLY A N 1
ATOM 763 C CA . GLY A 1 98 ? 3.134 -1.394 -5.894 1.00 94.62 98 GLY A CA 1
ATOM 764 C C . GLY A 1 98 ? 3.101 -0.762 -4.498 1.00 94.62 98 GLY A C 1
ATOM 765 O O . GLY A 1 98 ? 2.709 -1.427 -3.536 1.00 94.62 98 GLY A O 1
ATOM 766 N N . LYS A 1 99 ? 3.460 0.524 -4.381 1.00 96.44 99 LYS A N 1
ATOM 767 C CA . LYS A 1 99 ? 3.373 1.279 -3.119 1.00 96.44 99 LYS A CA 1
ATOM 768 C C . LYS A 1 99 ? 1.923 1.480 -2.688 1.00 96.44 99 LYS A C 1
ATOM 770 O O . LYS A 1 99 ? 1.589 1.117 -1.565 1.00 96.44 99 LYS A O 1
ATOM 775 N N . GLN A 1 100 ? 1.061 1.947 -3.591 1.00 95.94 100 GLN A N 1
ATOM 776 C CA . GLN A 1 100 ? -0.365 2.154 -3.308 1.00 95.94 100 GLN A CA 1
ATOM 777 C C . GLN A 1 100 ? -1.053 0.860 -2.858 1.00 95.94 100 GLN A C 1
ATOM 779 O O . GLN A 1 100 ? -1.834 0.856 -1.910 1.00 95.94 100 GLN A O 1
ATOM 784 N N . LYS A 1 101 ? -0.732 -0.273 -3.496 1.00 96.75 101 LYS A N 1
ATOM 785 C CA . LYS A 1 101 ? -1.252 -1.583 -3.091 1.00 96.75 101 LYS A CA 1
ATOM 786 C C . LYS A 1 101 ? -0.834 -1.947 -1.666 1.00 96.75 101 LYS A C 1
ATOM 788 O O . LYS A 1 101 ? -1.660 -2.453 -0.912 1.00 96.75 101 LYS A O 1
ATOM 793 N N . LYS A 1 102 ? 0.428 -1.700 -1.306 1.00 96.56 102 LYS A N 1
ATOM 794 C CA . LYS A 1 102 ? 0.935 -1.963 0.043 1.00 96.56 102 LYS A CA 1
ATOM 795 C C . LYS A 1 102 ? 0.247 -1.071 1.078 1.00 96.56 102 LYS A C 1
ATOM 797 O O . LYS A 1 102 ? -0.211 -1.578 2.091 1.00 96.56 102 LYS A O 1
ATOM 802 N N . GLU A 1 103 ? 0.106 0.220 0.792 1.00 96.19 103 GLU A N 1
ATOM 803 C CA . GLU A 1 103 ? -0.607 1.160 1.667 1.00 96.19 103 GLU A CA 1
ATOM 804 C C . GLU A 1 103 ? -2.073 0.756 1.870 1.00 96.19 103 GLU A C 1
ATOM 806 O O . GLU A 1 103 ? -2.577 0.803 2.989 1.00 96.19 103 GLU A O 1
ATOM 811 N N . LEU A 1 104 ? -2.753 0.293 0.816 1.00 95.88 104 LEU A N 1
ATOM 812 C CA . LEU A 1 104 ? -4.114 -0.241 0.918 1.00 95.88 104 LEU A CA 1
ATOM 813 C C . LEU A 1 104 ? -4.185 -1.513 1.767 1.00 95.88 104 LEU A C 1
ATOM 815 O O . LEU A 1 104 ? -5.149 -1.706 2.507 1.00 95.88 104 LEU A O 1
ATOM 819 N N . GLU A 1 105 ? -3.194 -2.395 1.656 1.00 95.75 105 GLU A N 1
ATOM 820 C CA . GLU A 1 105 ? -3.114 -3.610 2.465 1.00 95.75 105 GLU A CA 1
ATOM 821 C C . GLU A 1 105 ? -2.870 -3.282 3.945 1.00 95.75 105 GLU A C 1
ATOM 823 O O . GLU A 1 105 ? -3.564 -3.824 4.808 1.00 95.75 105 GLU A O 1
ATOM 828 N N . ASP A 1 106 ? -1.983 -2.325 4.226 1.00 95.75 106 ASP A N 1
ATOM 829 C CA . ASP A 1 106 ? -1.715 -1.813 5.570 1.00 95.75 106 ASP A CA 1
ATOM 830 C C . ASP A 1 106 ? -2.966 -1.138 6.160 1.00 95.75 106 ASP A C 1
ATOM 832 O O . ASP A 1 106 ? -3.371 -1.454 7.280 1.00 95.75 106 ASP A O 1
ATOM 836 N N . LEU A 1 107 ? -3.651 -0.281 5.392 1.00 94.94 107 LEU A N 1
ATOM 837 C CA . LEU A 1 107 ? -4.903 0.360 5.806 1.00 94.94 107 LEU A CA 1
ATOM 838 C C . LEU A 1 107 ? -5.990 -0.680 6.099 1.00 94.94 107 LEU A C 1
ATOM 840 O O . LEU A 1 107 ? -6.669 -0.604 7.121 1.00 94.94 107 LEU A O 1
ATOM 844 N N . ARG A 1 108 ? -6.144 -1.679 5.224 1.00 93.62 108 ARG A N 1
ATOM 845 C CA . ARG A 1 108 ? -7.105 -2.770 5.416 1.00 93.62 108 ARG A CA 1
ATOM 846 C C . ARG A 1 108 ? -6.775 -3.576 6.669 1.00 93.62 108 ARG A C 1
ATOM 848 O O . ARG A 1 108 ? -7.688 -3.945 7.402 1.00 93.62 108 ARG A O 1
ATOM 855 N N . SER A 1 109 ? -5.499 -3.868 6.911 1.00 94.75 109 SER A N 1
ATOM 856 C CA . SER A 1 109 ? -5.047 -4.570 8.113 1.00 94.75 109 SER A CA 1
ATOM 857 C C . SER A 1 109 ? -5.351 -3.765 9.375 1.00 94.75 109 SER A C 1
ATOM 859 O O . SER A 1 109 ? -5.933 -4.304 10.316 1.00 94.75 109 SER A O 1
ATOM 861 N N . ASN A 1 110 ? -5.037 -2.468 9.367 1.00 95.19 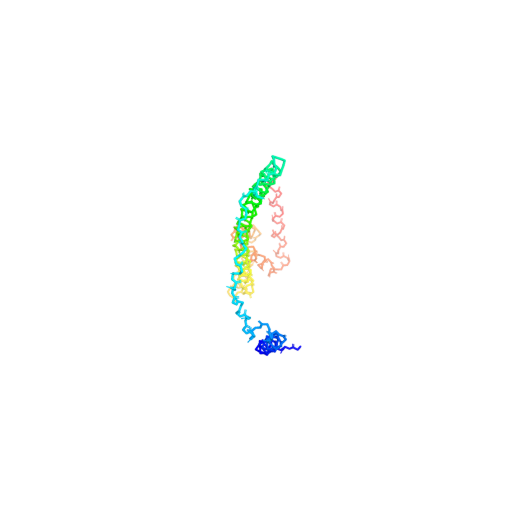110 ASN A N 1
ATOM 862 C CA . ASN A 1 110 ? -5.331 -1.561 10.473 1.00 95.19 110 ASN A CA 1
ATOM 863 C C . ASN A 1 110 ? -6.834 -1.487 10.740 1.00 95.19 110 ASN A C 1
ATOM 865 O O . ASN A 1 110 ? -7.250 -1.685 11.874 1.00 95.19 110 ASN A O 1
ATOM 869 N N . LEU A 1 111 ? -7.655 -1.329 9.699 1.00 93.12 111 LEU A N 1
ATOM 870 C CA . LEU A 1 111 ? -9.109 -1.314 9.836 1.00 93.12 111 LEU A CA 1
ATOM 871 C C . LEU A 1 111 ? -9.642 -2.645 10.379 1.00 93.12 111 LEU A C 1
ATOM 873 O O . LEU A 1 111 ? -10.493 -2.651 11.260 1.00 93.12 111 LEU A O 1
ATOM 877 N N . MET A 1 112 ? -9.141 -3.789 9.900 1.00 90.00 112 MET A N 1
ATOM 878 C CA . MET A 1 112 ? -9.529 -5.095 10.447 1.00 90.00 112 MET A CA 1
ATOM 879 C C . MET A 1 112 ? -9.119 -5.239 11.916 1.00 90.00 112 MET A C 1
ATOM 881 O O . MET A 1 112 ? -9.870 -5.818 12.700 1.00 90.00 112 MET A O 1
ATOM 885 N N . SER A 1 113 ? -7.954 -4.711 12.295 1.00 93.06 113 SER A N 1
ATOM 886 C CA . SER A 1 113 ? -7.490 -4.684 13.682 1.00 93.06 113 SER A CA 1
ATOM 887 C C . SER A 1 113 ? -8.370 -3.787 14.551 1.00 93.06 113 SER A C 1
ATOM 889 O O . SER A 1 113 ? -8.780 -4.216 15.623 1.00 93.06 113 SER A O 1
ATOM 891 N N . GLU A 1 114 ? -8.707 -2.586 14.083 1.00 92.12 114 GLU A N 1
ATOM 892 C CA . GLU A 1 114 ? -9.601 -1.658 14.779 1.00 92.12 114 GLU A CA 1
ATOM 893 C C . GLU A 1 114 ? -11.012 -2.230 14.907 1.00 92.12 114 GLU A C 1
ATOM 895 O O . GLU A 1 114 ? -11.580 -2.237 15.992 1.00 92.12 114 GLU A O 1
ATOM 900 N N . MET A 1 115 ? -11.572 -2.799 13.836 1.00 87.25 115 MET A N 1
ATOM 901 C CA . MET A 1 115 ? -12.865 -3.487 13.889 1.00 87.25 115 MET A CA 1
ATOM 902 C C . MET A 1 115 ? -12.842 -4.659 14.866 1.00 87.25 115 MET A C 1
ATOM 904 O O . MET A 1 115 ? -13.843 -4.925 15.529 1.00 87.25 115 MET A O 1
ATOM 908 N N . LYS A 1 116 ? -11.716 -5.374 14.959 1.00 86.44 116 LYS A N 1
ATOM 909 C CA . LYS A 1 116 ? -11.546 -6.428 15.952 1.00 86.44 116 LYS A CA 1
ATOM 910 C C . LYS A 1 116 ? -11.481 -5.842 17.358 1.00 86.44 116 LYS A C 1
ATOM 912 O O . LYS A 1 116 ? -12.177 -6.360 18.212 1.00 86.44 116 LYS A O 1
ATOM 917 N N . SER A 1 117 ? -10.738 -4.761 17.601 1.00 83.25 117 SER A N 1
ATOM 918 C CA . SER A 1 117 ? -10.717 -4.124 18.922 1.00 83.25 117 SER A CA 1
ATOM 919 C C . SER A 1 117 ? -12.065 -3.524 19.305 1.00 83.25 117 SER A C 1
ATOM 921 O O . SER A 1 117 ? -12.447 -3.648 20.458 1.00 83.25 117 SER A O 1
ATOM 923 N N . PHE A 1 118 ? -12.817 -2.950 18.362 1.00 82.56 118 PHE A N 1
ATOM 924 C CA . PHE A 1 118 ? -14.189 -2.498 18.599 1.00 82.56 118 PHE A CA 1
ATOM 925 C C . PHE A 1 118 ? -15.103 -3.671 18.922 1.00 82.56 118 PHE A C 1
ATOM 927 O O . PHE A 1 118 ? -15.858 -3.609 19.880 1.00 82.56 118 PHE A O 1
ATOM 934 N N . ARG A 1 119 ? -15.008 -4.770 18.166 1.00 72.50 119 ARG A N 1
ATOM 935 C CA . ARG A 1 119 ? -15.771 -5.986 18.457 1.00 72.50 119 ARG A CA 1
ATOM 936 C C . ARG A 1 119 ? -15.377 -6.598 19.792 1.00 72.50 119 ARG A C 1
ATOM 938 O O . ARG A 1 119 ? -16.253 -7.078 20.487 1.00 72.50 119 ARG A O 1
ATOM 945 N N . ASP A 1 120 ? -14.100 -6.607 20.144 1.00 75.81 120 ASP A N 1
ATOM 946 C CA . ASP A 1 120 ? -13.611 -7.145 21.411 1.00 75.81 120 ASP A CA 1
ATOM 947 C C . ASP A 1 120 ? -14.025 -6.229 22.576 1.00 75.81 120 ASP A C 1
ATOM 949 O O . ASP A 1 120 ? -14.411 -6.744 23.614 1.00 75.81 120 ASP A O 1
ATOM 953 N N . GLN A 1 121 ? -14.050 -4.902 22.384 1.00 72.88 121 GLN A N 1
ATOM 954 C CA . GLN A 1 121 ? -14.629 -3.929 23.322 1.00 72.88 121 GLN A CA 1
ATOM 955 C C . GLN A 1 121 ? -16.153 -4.072 23.455 1.00 72.88 121 GLN A C 1
ATOM 957 O O . GLN A 1 121 ? -16.688 -3.903 24.545 1.00 72.88 121 GLN A O 1
ATOM 962 N N . GLN A 1 122 ? -16.847 -4.416 22.370 1.00 61.59 122 GLN A N 1
ATOM 963 C CA . GLN A 1 122 ? -18.288 -4.677 22.365 1.00 61.59 122 GLN A CA 1
ATOM 964 C C . GLN A 1 122 ? -18.632 -6.063 22.950 1.00 61.59 122 GLN A C 1
ATOM 966 O O . GLN A 1 122 ? -19.662 -6.220 23.595 1.00 61.59 122 GLN A O 1
ATOM 971 N N . ASN A 1 123 ? -17.769 -7.070 22.749 1.00 55.44 123 ASN A N 1
ATOM 972 C CA . ASN A 1 123 ? -17.899 -8.438 23.274 1.00 55.44 123 ASN A CA 1
ATOM 973 C C . ASN A 1 123 ? -17.328 -8.611 24.683 1.00 55.44 123 ASN A C 1
ATOM 975 O O . ASN A 1 123 ? -17.609 -9.627 25.321 1.00 55.44 123 ASN A O 1
ATOM 979 N N . THR A 1 124 ? -16.569 -7.649 25.209 1.00 55.31 124 THR A N 1
ATOM 980 C CA . THR A 1 124 ? -16.664 -7.357 26.637 1.00 55.31 124 THR A CA 1
ATOM 981 C C . THR A 1 124 ? -18.082 -6.864 26.876 1.00 55.31 124 THR A C 1
ATOM 983 O O . THR A 1 124 ? -18.335 -5.662 26.926 1.00 55.31 124 THR A O 1
ATOM 986 N N . GLU A 1 125 ? -19.012 -7.825 26.998 1.00 52.22 125 GLU A N 1
ATOM 987 C CA . GLU A 1 125 ? -20.225 -7.669 27.794 1.00 52.22 125 GLU A CA 1
ATOM 988 C C . GLU A 1 125 ? -19.857 -6.761 28.956 1.00 52.22 125 GLU A C 1
ATOM 990 O O . GLU A 1 125 ? -18.851 -7.035 29.617 1.00 52.22 125 GLU A O 1
ATOM 995 N N . LEU A 1 126 ? -20.616 -5.674 29.137 1.00 54.16 126 LEU A N 1
ATOM 996 C CA . LEU A 1 126 ? -20.568 -4.819 30.317 1.00 54.16 126 LEU A CA 1
ATOM 997 C C . LEU A 1 126 ? -20.078 -5.654 31.497 1.00 54.16 126 LEU A C 1
ATOM 999 O O . LEU A 1 126 ? -20.822 -6.513 31.980 1.00 54.16 126 LEU A O 1
ATOM 1003 N N . ASP A 1 127 ? -18.816 -5.452 31.898 1.00 60.16 127 ASP A N 1
ATOM 1004 C CA . ASP A 1 127 ? -18.224 -6.168 33.026 1.00 60.16 127 ASP A CA 1
ATOM 1005 C C . ASP A 1 127 ? -19.214 -6.073 34.200 1.00 60.16 127 ASP A C 1
ATOM 1007 O O . ASP A 1 127 ? -20.069 -5.179 34.230 1.00 60.16 127 ASP A O 1
ATOM 1011 N N . GLY A 1 128 ? -19.158 -6.964 35.187 1.00 61.03 128 GLY A N 1
ATOM 1012 C CA . GLY A 1 128 ? -20.121 -6.968 36.298 1.00 61.03 128 GLY A CA 1
ATOM 1013 C C . GLY A 1 128 ? -20.303 -5.592 36.970 1.00 61.03 128 GLY A C 1
ATOM 1014 O O . GLY A 1 128 ? -21.321 -5.347 37.615 1.00 61.03 128 GLY A O 1
ATOM 1015 N N . GLU A 1 129 ? -19.339 -4.686 36.794 1.00 64.19 129 GLU A N 1
ATOM 1016 C CA . GLU A 1 129 ? -19.384 -3.260 37.109 1.00 64.19 129 GLU A C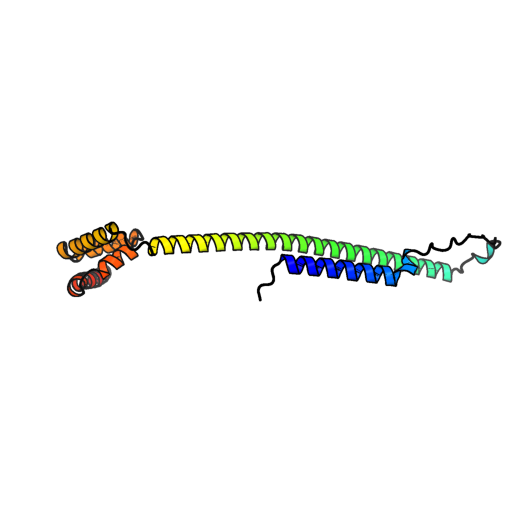A 1
ATOM 1017 C C . GLU A 1 129 ? -20.217 -2.396 36.132 1.00 64.19 129 GLU A C 1
ATOM 1019 O O . GLU A 1 129 ? -21.077 -1.644 36.585 1.00 64.19 129 GLU A O 1
ATOM 1024 N N . GLY A 1 130 ? -20.069 -2.543 34.811 1.00 66.38 130 GLY A N 1
ATOM 1025 C CA . GLY A 1 130 ? -20.881 -1.848 33.802 1.00 66.38 130 GLY A CA 1
ATOM 1026 C C . GLY A 1 130 ? -22.371 -2.196 33.886 1.00 66.38 130 GLY A C 1
ATOM 1027 O O . GLY A 1 130 ? -23.224 -1.313 33.799 1.00 66.38 130 GLY A O 1
ATOM 1028 N N . LEU A 1 131 ? -22.705 -3.461 34.168 1.00 69.38 131 LEU A N 1
ATOM 1029 C CA . LEU A 1 131 ? -24.096 -3.877 34.385 1.00 69.38 131 LEU A CA 1
ATOM 1030 C C . LEU A 1 131 ? -24.673 -3.300 35.691 1.00 69.38 131 LEU A C 1
ATOM 1032 O O . LEU A 1 131 ? -25.868 -3.008 35.763 1.00 69.38 131 LEU A O 1
ATOM 1036 N N . LYS A 1 132 ? -23.848 -3.129 36.734 1.00 77.62 132 LYS A N 1
ATOM 1037 C CA . LYS A 1 132 ? -24.262 -2.454 37.977 1.00 77.62 132 LYS A CA 1
ATOM 1038 C C . LYS A 1 132 ? -24.522 -0.975 37.734 1.00 77.62 132 LYS A C 1
ATOM 1040 O O . LYS A 1 132 ? -25.587 -0.502 38.107 1.00 77.62 132 LYS A O 1
ATOM 1045 N N . ILE A 1 133 ? -23.612 -0.289 37.042 1.00 76.81 133 ILE A N 1
ATOM 1046 C CA . ILE A 1 133 ? -23.771 1.123 36.673 1.00 76.81 133 ILE A CA 1
ATOM 1047 C C . ILE A 1 133 ? -25.042 1.310 35.838 1.00 76.81 133 ILE A C 1
ATOM 1049 O O . ILE A 1 133 ? -25.828 2.211 36.120 1.00 76.81 133 ILE A O 1
ATOM 1053 N N . ALA A 1 134 ? -25.299 0.423 34.873 1.00 76.94 134 ALA A N 1
ATOM 1054 C CA . ALA A 1 134 ? -26.511 0.475 34.063 1.00 76.94 134 ALA A CA 1
ATOM 1055 C C . ALA A 1 134 ? -27.790 0.245 34.894 1.00 76.94 134 ALA A C 1
ATOM 1057 O O . ALA A 1 134 ? -28.790 0.935 34.703 1.00 76.94 134 ALA A O 1
ATOM 1058 N N . LYS A 1 135 ? -27.769 -0.682 35.861 1.00 81.50 135 LYS A N 1
ATOM 1059 C CA . LYS A 1 135 ? -28.899 -0.912 36.781 1.00 81.50 135 LYS A CA 1
ATOM 1060 C C . LYS A 1 135 ? -29.131 0.254 37.743 1.00 81.50 135 LYS A C 1
ATOM 1062 O O . LYS A 1 135 ? -30.284 0.601 37.995 1.00 81.50 135 LYS A O 1
ATOM 1067 N N . ASP A 1 136 ? -28.068 0.857 38.263 1.00 83.81 136 ASP A N 1
ATOM 1068 C CA . ASP A 1 136 ? -28.152 2.009 39.162 1.00 83.81 136 ASP A CA 1
ATOM 1069 C C . ASP A 1 136 ? -28.648 3.253 38.414 1.00 83.81 136 ASP A C 1
ATOM 1071 O O . ASP A 1 136 ? -29.501 3.979 38.924 1.00 83.81 136 ASP A O 1
ATOM 1075 N N . ALA A 1 137 ? -28.193 3.455 37.174 1.00 80.88 137 ALA A N 1
ATOM 1076 C CA . ALA A 1 137 ? -28.693 4.504 36.293 1.00 80.88 137 ALA A CA 1
ATOM 1077 C C . ALA A 1 137 ? -30.169 4.284 35.925 1.00 80.88 137 ALA A C 1
ATOM 1079 O O . ALA A 1 137 ? -30.964 5.207 36.076 1.00 80.88 137 ALA A O 1
ATOM 1080 N N . ALA A 1 138 ? -30.571 3.056 35.563 1.00 81.56 138 ALA A N 1
ATOM 1081 C CA . ALA A 1 138 ? -31.977 2.713 35.318 1.00 81.56 138 ALA A CA 1
ATOM 1082 C C . ALA A 1 138 ? -32.853 3.036 36.536 1.00 81.56 138 ALA A C 1
ATOM 1084 O O . ALA A 1 138 ? -33.897 3.673 36.414 1.00 81.56 138 ALA A O 1
ATOM 1085 N N . LYS A 1 139 ? -32.411 2.643 37.736 1.00 84.94 139 LYS A N 1
ATOM 1086 C CA . LYS A 1 139 ? -33.124 2.937 38.981 1.00 84.94 139 LYS A CA 1
ATOM 1087 C C . LYS A 1 139 ? -33.215 4.443 39.240 1.00 84.94 139 LYS A C 1
ATOM 1089 O O . LYS A 1 139 ? -34.287 4.932 39.580 1.00 84.94 139 LYS A O 1
ATOM 1094 N N . ARG A 1 140 ? -32.126 5.184 39.025 1.00 83.06 140 ARG A N 1
ATOM 1095 C CA . ARG A 1 140 ? -32.091 6.644 39.177 1.00 83.06 140 ARG A CA 1
ATOM 1096 C C . ARG A 1 140 ? -33.022 7.348 38.193 1.00 83.06 140 ARG A C 1
ATOM 1098 O O . ARG A 1 140 ? -33.676 8.308 38.581 1.00 83.06 140 ARG A O 1
ATOM 1105 N N . TRP A 1 141 ? -33.112 6.877 36.954 1.00 84.69 141 TRP A N 1
ATOM 1106 C CA . TRP A 1 141 ? -34.025 7.419 35.944 1.00 84.69 141 TRP A CA 1
ATOM 1107 C C . TRP A 1 141 ? -35.491 7.197 36.316 1.00 84.69 141 TRP A C 1
ATOM 1109 O O . TRP A 1 141 ? -36.304 8.107 36.173 1.00 84.69 141 TRP A O 1
ATOM 1119 N N . ILE A 1 142 ? -35.811 6.028 36.877 1.00 82.75 142 ILE A N 1
ATOM 1120 C CA . ILE A 1 142 ? -37.151 5.722 37.397 1.00 82.75 142 ILE A CA 1
ATOM 1121 C C . ILE A 1 142 ? -37.486 6.606 38.609 1.00 82.75 142 ILE A C 1
ATOM 1123 O O . ILE A 1 142 ? -38.582 7.152 38.688 1.00 82.75 142 ILE A O 1
ATOM 1127 N N . GLU A 1 143 ? -36.549 6.770 39.548 1.00 84.44 143 GLU A N 1
ATOM 1128 C CA . GLU A 1 143 ? -36.767 7.522 40.794 1.00 84.44 143 GLU A CA 1
ATOM 1129 C C . GLU A 1 143 ? -36.817 9.043 40.590 1.00 84.44 143 GLU A C 1
ATOM 1131 O O . GLU A 1 143 ? -37.618 9.726 41.226 1.00 84.44 143 GLU A O 1
ATOM 1136 N N . MET A 1 144 ? -35.964 9.582 39.716 1.00 81.75 144 MET A N 1
ATOM 1137 C CA . MET A 1 144 ? -35.855 11.024 39.453 1.00 81.75 144 MET A CA 1
ATOM 1138 C C . MET A 1 144 ? -36.862 11.514 38.404 1.00 81.75 144 MET A C 1
ATOM 1140 O O . MET A 1 144 ? -37.054 12.721 38.256 1.00 81.75 144 MET A O 1
ATOM 1144 N N . GLY A 1 145 ? -37.516 10.591 37.697 1.00 80.31 145 GLY A N 1
ATOM 1145 C CA . GLY A 1 145 ? -38.562 10.891 36.734 1.00 80.31 145 GLY A CA 1
ATOM 1146 C C . GLY A 1 145 ? -38.053 11.282 35.340 1.00 80.31 145 GLY A C 1
ATOM 1147 O O . GLY A 1 145 ? -36.848 11.403 35.091 1.00 80.31 145 GLY A O 1
ATOM 1148 N N . PRO A 1 146 ? -38.992 11.484 34.399 1.00 80.56 146 PRO A N 1
ATOM 1149 C CA . PRO A 1 146 ? -38.690 11.510 32.975 1.00 80.56 146 PRO A CA 1
ATOM 1150 C C . PRO A 1 146 ? -37.836 12.702 32.531 1.00 80.56 146 PRO A C 1
ATOM 1152 O O . PRO A 1 146 ? -37.017 12.537 31.640 1.00 80.56 146 PRO A O 1
ATOM 1155 N N . GLU A 1 147 ? -37.939 13.864 33.178 1.00 78.00 147 GLU A N 1
ATOM 1156 C CA . GLU A 1 147 ? -37.159 15.056 32.811 1.00 78.00 147 GLU A CA 1
ATOM 1157 C C . GLU A 1 147 ? -35.645 14.884 33.034 1.00 78.00 147 GLU A C 1
ATOM 1159 O O . GLU A 1 147 ? -34.821 15.334 32.238 1.00 78.00 147 GLU A O 1
ATOM 1164 N N . VAL A 1 148 ? -35.254 14.240 34.136 1.00 80.81 148 VAL A N 1
ATOM 1165 C CA . VAL A 1 148 ? -33.834 14.016 34.454 1.00 80.81 148 VAL A CA 1
ATOM 1166 C C . VAL A 1 148 ? -33.264 12.932 33.550 1.00 80.81 148 VAL A C 1
ATOM 1168 O O . VAL A 1 148 ? -32.143 13.049 33.060 1.00 80.81 148 VAL A O 1
ATOM 1171 N N . ALA A 1 149 ? -34.059 11.899 33.293 1.00 80.62 149 ALA A N 1
ATOM 1172 C CA . ALA A 1 149 ? -33.640 10.769 32.493 1.00 80.62 149 ALA A CA 1
ATOM 1173 C C . ALA A 1 149 ? -33.433 11.133 31.011 1.00 80.62 149 ALA A C 1
ATOM 1175 O O . ALA A 1 149 ? -32.497 10.646 30.379 1.00 80.62 149 ALA A O 1
ATOM 1176 N N . THR A 1 150 ? -34.242 12.042 30.459 1.00 79.19 150 THR A N 1
ATOM 1177 C CA . THR A 1 150 ? -34.065 12.533 29.083 1.00 79.19 150 THR A CA 1
ATOM 1178 C C . THR A 1 150 ? -32.850 13.444 28.934 1.00 79.19 150 THR A C 1
ATOM 1180 O O . THR A 1 150 ? -32.094 13.282 27.976 1.00 79.19 150 THR A O 1
ATOM 1183 N N . LYS A 1 151 ? -32.588 14.328 29.908 1.00 81.69 151 LYS A N 1
ATOM 1184 C CA . LYS A 1 151 ? -31.363 15.151 29.943 1.00 81.69 151 LYS A CA 1
ATOM 1185 C C . LYS A 1 151 ? -30.099 14.295 30.033 1.00 81.69 151 LYS A C 1
ATOM 1187 O O . LYS A 1 151 ? -29.133 14.544 29.313 1.00 81.69 151 LYS A O 1
ATOM 1192 N N . GLU A 1 152 ? -30.100 13.269 30.885 1.00 80.31 152 GLU A N 1
ATOM 1193 C CA . GLU A 1 152 ? -28.964 12.347 30.992 1.00 80.31 152 GLU A CA 1
ATOM 1194 C C . GLU A 1 152 ? -28.784 11.522 29.709 1.00 80.31 152 GLU A C 1
ATOM 1196 O O . GLU A 1 152 ? -27.658 11.397 29.230 1.00 80.31 152 GLU A O 1
ATOM 1201 N N . LEU A 1 153 ? -29.865 11.048 29.079 1.00 79.62 153 LEU A N 1
ATOM 1202 C CA . LEU A 1 153 ? -29.784 10.345 27.795 1.00 79.62 153 LEU A CA 1
ATOM 1203 C C . LEU A 1 153 ? -29.197 11.226 26.676 1.00 79.62 153 LEU A C 1
ATOM 1205 O O . LEU A 1 153 ? -28.329 10.775 25.926 1.00 79.62 153 LEU A O 1
ATOM 1209 N N . GLN A 1 154 ? -29.610 12.493 26.586 1.00 78.62 154 GLN A N 1
ATOM 1210 C CA . GLN A 1 154 ? -29.026 13.449 25.640 1.00 78.62 154 GLN A CA 1
ATOM 1211 C C . GLN A 1 154 ? -27.530 13.667 25.911 1.00 78.62 154 GLN A C 1
ATOM 1213 O O . GLN A 1 154 ? -26.720 13.639 24.983 1.00 78.62 154 GLN A O 1
ATOM 1218 N N . GLN A 1 155 ? -27.139 13.813 27.180 1.00 79.81 155 GLN A N 1
ATOM 1219 C CA . GLN A 1 155 ? -25.736 13.965 27.568 1.00 79.81 155 GLN A CA 1
ATOM 1220 C C . GLN A 1 155 ? -24.897 12.729 27.208 1.00 79.81 155 GLN A C 1
ATOM 1222 O O . GLN A 1 155 ? -23.747 12.855 26.787 1.00 79.81 155 GLN A O 1
ATOM 1227 N N . TRP A 1 156 ? -25.456 11.529 27.347 1.00 77.06 156 TRP A N 1
ATOM 1228 C CA . TRP A 1 156 ? -24.764 10.285 27.014 1.00 77.06 156 TRP A CA 1
ATOM 1229 C C . TRP A 1 156 ? -24.609 10.104 25.505 1.00 77.06 156 TRP A C 1
ATOM 1231 O O . TRP A 1 156 ? -23.548 9.670 25.056 1.00 77.06 156 TRP A O 1
ATOM 1241 N N . ASN A 1 157 ? -25.607 10.517 24.722 1.00 73.50 157 ASN A N 1
ATOM 1242 C CA . ASN A 1 157 ? -25.514 10.553 23.265 1.00 73.50 157 ASN A CA 1
ATOM 1243 C C . ASN A 1 157 ? -24.412 11.522 22.792 1.00 73.50 157 ASN A C 1
ATOM 1245 O O . ASN A 1 157 ? -23.559 11.148 21.990 1.00 73.50 157 ASN A O 1
ATOM 1249 N N . LEU A 1 158 ? -24.356 12.733 23.364 1.00 74.06 158 LEU A N 1
ATOM 1250 C CA . LEU A 1 158 ? -23.304 13.723 23.074 1.00 74.06 158 LEU A CA 1
ATOM 1251 C C . LEU A 1 158 ? -21.894 13.225 23.433 1.00 74.06 158 LEU A C 1
ATOM 1253 O O . LEU A 1 158 ? -20.925 13.587 22.771 1.00 74.06 158 LEU A O 1
ATOM 1257 N N . ASN A 1 159 ? -21.781 12.369 24.450 1.00 75.69 159 ASN A N 1
ATOM 1258 C CA . ASN A 1 159 ? -20.519 11.768 24.883 1.00 75.69 159 ASN A CA 1
ATOM 1259 C C . ASN A 1 159 ? -20.159 10.470 24.130 1.00 75.69 159 ASN A C 1
ATOM 1261 O O . ASN A 1 159 ? -19.213 9.789 24.526 1.00 75.69 159 ASN A O 1
ATOM 1265 N N . GLY A 1 160 ? -20.906 10.092 23.084 1.00 71.44 160 GLY A N 1
ATOM 1266 C CA . GLY A 1 160 ? -20.656 8.874 22.302 1.00 71.44 160 GLY A CA 1
ATOM 1267 C C . GLY A 1 160 ? -20.972 7.564 23.038 1.00 71.44 160 GLY A C 1
ATOM 1268 O O . GLY A 1 160 ? -20.577 6.496 22.581 1.00 71.44 160 GLY A O 1
ATOM 1269 N N . LYS A 1 161 ? -21.697 7.622 24.163 1.00 75.38 161 LYS A N 1
ATOM 1270 C CA . LYS A 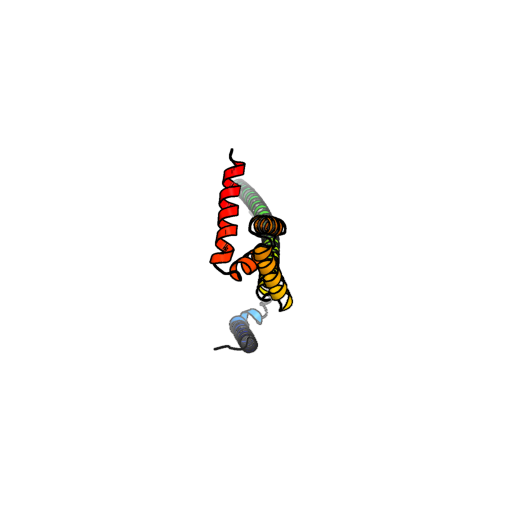1 161 ? -22.075 6.479 25.020 1.00 75.38 161 LYS A CA 1
ATOM 1271 C C . LYS A 1 161 ? -23.484 5.964 24.711 1.00 75.38 161 LYS A C 1
ATOM 1273 O O . LYS A 1 161 ? -24.242 5.590 25.606 1.00 75.38 161 LYS A O 1
ATOM 1278 N N . PHE A 1 162 ? -23.856 5.968 23.433 1.00 72.44 162 PHE A N 1
ATOM 1279 C CA . PHE A 1 162 ? -25.200 5.585 23.003 1.00 72.44 162 PHE A CA 1
ATOM 1280 C C . PHE A 1 162 ? -25.523 4.121 23.334 1.00 72.44 162 PHE A C 1
ATOM 1282 O O . PHE A 1 162 ? -26.616 3.838 23.814 1.00 72.44 162 PHE A O 1
ATOM 1289 N N . GLU A 1 163 ? -24.570 3.199 23.161 1.00 70.38 163 GLU A N 1
ATOM 1290 C CA . GLU A 1 163 ? -24.784 1.775 23.474 1.00 70.38 163 GLU A CA 1
ATOM 1291 C C . GLU A 1 163 ? -25.011 1.529 24.978 1.00 70.38 163 GLU A C 1
ATOM 1293 O O . GLU A 1 163 ? -25.869 0.727 25.355 1.00 70.38 163 GLU A O 1
ATOM 1298 N N . GLU A 1 164 ? -24.323 2.272 25.853 1.00 73.31 164 GLU A N 1
ATOM 1299 C CA . GLU A 1 164 ? -24.546 2.209 27.306 1.00 73.31 164 GLU A CA 1
ATOM 1300 C C . GLU A 1 164 ? -25.953 2.721 27.669 1.00 73.31 164 GLU A C 1
ATOM 1302 O O . GLU A 1 164 ? -26.662 2.089 28.454 1.00 73.31 164 GLU A O 1
ATOM 1307 N N . ALA A 1 165 ? -26.390 3.829 27.056 1.00 75.00 165 ALA A N 1
ATOM 1308 C CA . ALA A 1 165 ? -27.732 4.384 27.250 1.00 75.00 165 ALA A CA 1
ATOM 1309 C C . ALA A 1 165 ? -28.829 3.440 26.730 1.00 75.00 165 ALA A C 1
ATOM 1311 O O . ALA A 1 165 ? -29.858 3.264 27.388 1.00 75.00 165 ALA A O 1
ATOM 1312 N N . LEU A 1 166 ? -28.597 2.796 25.581 1.00 77.56 166 LEU A N 1
ATOM 1313 C CA . LEU A 1 166 ? -29.508 1.807 25.011 1.00 77.56 166 LEU A CA 1
ATOM 1314 C C . LEU A 1 166 ? -29.650 0.601 25.943 1.00 77.56 166 LEU A C 1
ATOM 1316 O O . LEU A 1 166 ? -30.764 0.162 26.211 1.00 77.56 166 LEU A O 1
ATOM 1320 N N . THR A 1 167 ? -28.541 0.127 26.513 1.00 79.62 167 THR A N 1
ATOM 1321 C CA . THR A 1 167 ? -28.554 -1.007 27.444 1.00 79.62 167 THR A CA 1
ATOM 1322 C C . THR A 1 167 ? -29.339 -0.689 28.722 1.00 79.62 167 THR A C 1
ATOM 1324 O O . THR A 1 167 ? -30.102 -1.521 29.213 1.00 79.62 167 THR A O 1
ATOM 1327 N N . ILE A 1 168 ? -29.224 0.534 29.252 1.00 79.62 168 ILE A N 1
ATOM 1328 C CA . ILE A 1 168 ? -30.051 0.999 30.382 1.00 79.62 168 ILE A CA 1
ATOM 1329 C C . ILE A 1 168 ? -31.528 0.986 30.006 1.00 79.62 168 ILE A C 1
ATOM 1331 O O . ILE A 1 168 ? -32.355 0.462 30.756 1.00 79.62 168 ILE A O 1
ATOM 1335 N N . PHE A 1 169 ? -31.851 1.517 28.824 1.00 78.44 169 PHE A N 1
ATOM 1336 C CA . PHE A 1 169 ? -33.207 1.481 28.301 1.00 78.44 169 PHE A CA 1
ATOM 1337 C C . PHE A 1 169 ? -33.711 0.051 28.177 1.00 78.44 169 PHE A C 1
ATOM 1339 O O . PHE A 1 169 ? -34.833 -0.208 28.584 1.00 78.44 169 PHE A O 1
ATOM 1346 N N . GLU A 1 170 ? -32.926 -0.894 27.667 1.00 81.06 170 GLU A N 1
ATOM 1347 C CA . GLU A 1 170 ? -33.310 -2.303 27.545 1.00 81.06 170 GLU A CA 1
ATOM 1348 C C . GLU A 1 170 ? -33.615 -2.951 28.902 1.00 81.06 170 GLU A C 1
ATOM 1350 O O . GLU A 1 170 ? -34.620 -3.656 29.015 1.00 81.06 170 GLU A O 1
ATOM 1355 N N . LEU A 1 171 ? -32.831 -2.635 29.940 1.00 80.19 171 LEU A N 1
ATOM 1356 C CA . LEU A 1 171 ? -32.993 -3.160 31.302 1.00 80.19 171 LEU A CA 1
ATOM 1357 C C . LEU A 1 171 ? -34.257 -2.669 32.030 1.00 80.19 171 LEU A C 1
ATOM 1359 O O . LEU A 1 171 ? -34.707 -3.321 32.976 1.00 80.19 171 LEU A O 1
ATOM 1363 N N . MET A 1 172 ? -34.839 -1.538 31.625 1.00 81.00 172 MET A N 1
ATOM 1364 C CA . MET A 1 172 ? -36.069 -1.008 32.226 1.00 81.00 172 MET A CA 1
ATOM 1365 C C . MET A 1 172 ? -37.321 -1.794 31.784 1.00 81.00 172 MET A C 1
ATOM 1367 O O . MET A 1 172 ? -37.330 -2.458 30.744 1.00 81.00 172 MET A O 1
ATOM 1371 N N . LYS A 1 173 ? -38.429 -1.707 32.534 1.00 83.88 173 LYS A N 1
ATOM 1372 C CA . LYS A 1 173 ? -39.729 -2.250 32.089 1.00 83.88 173 LYS A CA 1
ATOM 1373 C C . LYS A 1 173 ? -40.424 -1.282 31.133 1.00 83.88 173 LYS A C 1
ATOM 1375 O O . LYS A 1 173 ? -40.181 -0.082 31.171 1.00 83.88 173 LYS A O 1
ATOM 1380 N N . ALA A 1 174 ? -41.312 -1.791 30.279 1.00 78.44 174 ALA A N 1
ATOM 1381 C CA . ALA A 1 174 ? -42.046 -0.963 29.314 1.00 78.44 174 ALA A CA 1
ATOM 1382 C C . ALA A 1 174 ? -42.883 0.147 29.987 1.00 78.44 174 ALA A C 1
ATOM 1384 O O . ALA A 1 174 ? -42.950 1.258 29.470 1.00 78.44 174 ALA A O 1
ATOM 1385 N N . GLU A 1 175 ? -43.455 -0.142 31.158 1.00 78.69 175 GLU A N 1
ATOM 1386 C CA . GLU A 1 175 ? -44.237 0.802 31.972 1.00 78.69 175 GLU A CA 1
ATOM 1387 C C . GLU A 1 175 ? -43.396 1.987 32.466 1.00 78.69 175 GLU A C 1
ATOM 1389 O O . GLU A 1 175 ? -43.881 3.113 32.490 1.00 78.69 175 GLU A O 1
ATOM 1394 N N . ASP A 1 176 ? -42.123 1.747 32.781 1.00 79.06 176 ASP A N 1
ATOM 1395 C CA . ASP A 1 176 ? -41.197 2.764 33.285 1.00 79.06 176 ASP A CA 1
ATOM 1396 C C . ASP A 1 176 ? -40.563 3.586 32.148 1.00 79.06 176 ASP A C 1
ATOM 1398 O O . ASP A 1 176 ? -40.215 4.751 32.325 1.00 79.06 176 ASP A O 1
ATOM 1402 N N . LYS A 1 177 ? -40.432 2.992 30.952 1.00 80.31 177 LYS A N 1
ATOM 1403 C CA . LYS A 1 177 ? -39.926 3.673 29.745 1.00 80.31 177 LYS A CA 1
ATOM 1404 C C . LYS A 1 177 ? -40.963 4.606 29.124 1.00 80.31 177 LYS A C 1
ATOM 1406 O O . LYS A 1 177 ? -40.597 5.632 28.554 1.00 80.31 177 LYS A O 1
ATOM 1411 N N . ALA A 1 178 ? -42.247 4.254 29.199 1.00 78.75 178 ALA A N 1
ATOM 1412 C CA . ALA A 1 178 ? -43.313 4.984 28.514 1.00 78.75 178 ALA A CA 1
ATOM 1413 C C . ALA A 1 178 ? -43.409 6.476 28.911 1.00 78.75 178 ALA A C 1
ATOM 1415 O O . ALA A 1 178 ? -43.504 7.304 28.006 1.00 78.75 178 ALA A O 1
ATOM 1416 N N . PRO A 1 179 ? -43.304 6.866 30.199 1.00 80.31 179 PRO A N 1
ATOM 1417 C CA . PRO A 1 179 ? -43.281 8.273 30.601 1.00 80.31 179 PRO A CA 1
ATOM 1418 C C . PRO A 1 179 ? -42.067 9.040 30.067 1.00 80.31 179 PRO A C 1
ATOM 1420 O O . PRO A 1 179 ? -42.185 10.214 29.732 1.00 80.31 179 PRO A O 1
ATOM 1423 N N . MET A 1 180 ? -40.907 8.385 29.967 1.00 79.94 180 MET A N 1
ATOM 1424 C CA . MET A 1 180 ? -39.675 8.990 29.449 1.00 79.94 180 MET A CA 1
ATOM 1425 C C . MET A 1 180 ? -39.770 9.247 27.947 1.00 79.94 180 MET A C 1
ATOM 1427 O O . MET A 1 180 ? -39.488 10.351 27.495 1.00 79.94 180 MET A O 1
ATOM 1431 N N . VAL A 1 181 ? -40.241 8.258 27.186 1.00 79.94 181 VAL A N 1
ATOM 1432 C CA . VAL A 1 181 ? -40.456 8.385 25.736 1.00 79.94 181 VAL A CA 1
ATOM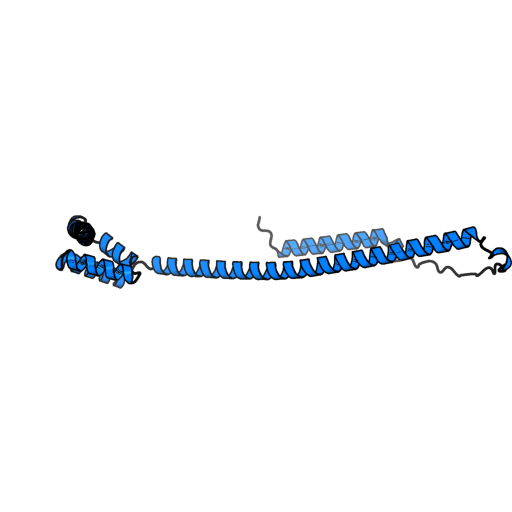 1433 C C . VAL A 1 181 ? -41.538 9.424 25.428 1.00 79.94 181 VAL A C 1
ATOM 1435 O O . VAL A 1 181 ? -41.360 10.245 24.533 1.00 79.94 181 VAL A O 1
ATOM 1438 N N . ALA A 1 182 ? -42.631 9.441 26.198 1.00 80.44 182 ALA A N 1
ATOM 1439 C CA . ALA A 1 182 ? -43.678 10.452 26.059 1.00 80.44 182 ALA A CA 1
ATOM 1440 C C . ALA A 1 182 ? -43.157 11.869 26.354 1.00 80.44 182 ALA A C 1
ATOM 1442 O O . ALA A 1 182 ? -43.504 12.809 25.646 1.00 80.44 182 ALA A O 1
ATOM 1443 N N . PHE A 1 183 ? -42.295 12.025 27.363 1.00 79.62 183 PHE A N 1
ATOM 1444 C CA . PHE A 1 183 ? -41.664 13.307 27.669 1.00 79.62 183 PHE A CA 1
ATOM 1445 C C . PHE A 1 183 ? -40.714 13.768 26.556 1.00 79.62 183 PHE A C 1
ATOM 1447 O O . PHE A 1 183 ? -40.752 14.940 26.201 1.00 79.62 183 PHE A O 1
ATOM 1454 N N . MET A 1 184 ? -39.905 12.870 25.976 1.00 77.50 184 MET A N 1
ATOM 1455 C CA . MET A 1 184 ? -39.041 13.203 24.829 1.00 77.50 184 MET A CA 1
ATOM 1456 C C . MET A 1 184 ? -39.858 13.702 23.640 1.00 77.50 184 MET A C 1
ATOM 1458 O O . MET A 1 184 ? -39.560 14.763 23.109 1.00 77.50 184 MET A O 1
ATOM 1462 N N . HIS A 1 185 ? -40.918 12.976 23.274 1.00 76.75 185 HIS A N 1
ATOM 1463 C CA . HIS A 1 185 ? -41.780 13.373 22.161 1.00 76.75 185 HIS A CA 1
ATOM 1464 C C . HIS A 1 185 ? -42.450 14.731 22.385 1.00 76.75 185 HIS A C 1
ATOM 1466 O O . HIS A 1 185 ? -42.470 15.545 21.473 1.00 76.75 185 HIS A O 1
ATOM 1472 N N . ASN A 1 186 ? -42.949 14.999 23.594 1.00 74.19 186 ASN A N 1
ATOM 1473 C CA . ASN A 1 186 ? -43.581 16.285 23.895 1.00 74.19 186 ASN A CA 1
ATOM 1474 C C . ASN A 1 186 ? -42.567 17.441 23.981 1.00 74.19 186 ASN A C 1
ATOM 1476 O O . ASN A 1 186 ? -42.921 18.574 23.683 1.00 74.19 186 ASN A O 1
ATOM 1480 N N . SER A 1 187 ? -41.322 17.171 24.389 1.00 62.31 187 SER A N 1
ATOM 1481 C CA . SER A 1 187 ? -40.269 18.197 24.477 1.00 62.31 187 SER A CA 1
ATOM 1482 C C . SER A 1 187 ? -39.759 18.618 23.096 1.00 62.31 187 SER A C 1
ATOM 1484 O O . SER A 1 187 ? -39.467 19.791 22.896 1.00 62.31 187 SER A O 1
ATOM 1486 N N . ASP A 1 188 ? -39.686 17.684 22.141 1.00 59.50 188 ASP A N 1
ATOM 1487 C CA . ASP A 1 188 ? -39.328 17.989 20.748 1.00 59.50 188 ASP A CA 1
ATOM 1488 C C . ASP A 1 188 ? -40.408 18.840 20.042 1.00 59.50 188 ASP A C 1
ATOM 1490 O O . ASP A 1 188 ? -40.087 19.612 19.138 1.00 59.50 188 ASP A O 1
ATOM 1494 N N . ASP A 1 189 ? -41.677 18.732 20.461 1.00 53.41 189 ASP A N 1
ATOM 1495 C CA . ASP A 1 189 ? -42.788 19.543 19.938 1.00 53.41 189 ASP A CA 1
ATOM 1496 C C . ASP A 1 189 ? -42.843 20.965 20.550 1.00 53.41 189 ASP A C 1
ATOM 1498 O O . ASP A 1 189 ? -43.308 21.893 19.885 1.00 53.41 189 ASP A O 1
ATOM 1502 N N . ASP A 1 190 ? -42.344 21.169 21.778 1.00 51.34 190 ASP A N 1
ATOM 1503 C CA . ASP A 1 190 ? -42.329 22.480 22.462 1.00 51.34 190 ASP A CA 1
ATOM 1504 C C . ASP A 1 190 ? -41.204 23.419 21.964 1.00 51.34 190 ASP A C 1
ATOM 1506 O O . ASP A 1 190 ? -41.353 24.638 22.039 1.00 51.34 190 ASP A O 1
ATOM 1510 N N . ASP A 1 191 ? -40.112 22.892 21.392 1.00 48.22 191 ASP A N 1
ATOM 1511 C CA . ASP A 1 191 ? -39.041 23.696 20.762 1.00 48.22 191 ASP A CA 1
ATOM 1512 C C . ASP A 1 191 ? -39.428 24.231 19.356 1.00 48.22 191 ASP A C 1
ATOM 1514 O O . ASP A 1 191 ? -38.666 24.972 18.726 1.00 48.22 191 ASP A O 1
ATOM 1518 N N . LEU A 1 192 ? -40.618 23.874 18.851 1.00 42.47 192 LEU A N 1
ATOM 1519 C CA . LEU A 1 192 ? -41.159 24.258 17.537 1.00 42.47 192 LEU A CA 1
ATOM 1520 C C . LEU A 1 192 ? -42.264 25.339 17.588 1.00 42.47 192 LEU A C 1
ATOM 1522 O O . LEU A 1 192 ? -42.897 25.594 16.556 1.00 42.47 192 LEU A O 1
ATOM 1526 N N . ILE A 1 193 ? -42.480 26.002 18.735 1.00 34.72 193 ILE A N 1
ATOM 1527 C CA . ILE A 1 193 ? -43.439 27.121 18.900 1.00 34.72 193 ILE A CA 1
ATOM 1528 C C . ILE A 1 193 ? -42.732 28.466 19.104 1.00 34.72 193 ILE A C 1
ATOM 1530 O O . ILE A 1 193 ? -41.890 28.584 20.019 1.00 34.72 193 ILE A O 1
#

Radius of gyration: 44.52 Å; chains: 1; bounding box: 90×62×104 Å

pLDDT: mean 78.15, std 14.04, range [34.72, 96.75]

Foldseek 3Di:
DDDDPVVVVVVVVVVVVVVVVVVCVVCVCVVPDDDDPPPPPPPDPPDDPVVPPDDPVRVVVVVVVVVVVVVVVVVVVVVVVVVVVVVVVVVVVVVVVVVVVVVVVVVVVVVVVVVVVVVVVVVPPLPVPLVVVLQVLLVCPLVVDQVVLLVVQVVCVVVVNNVSNVVSVVPHDPVSVVRNVVVVVVVVVVVVD

Sequence (193 aa):
MNVPPAIIIVVAVLLSFVGSGALVLMNKDALFKEKPEIKAEFTSVEFDADDTSYSPQETHSMNQLSKELSALREELLERQRQQDARESAIALDFQELGKQKKELEDLRSNLMSEMKSFRDQQNTELDGEGLKIAKDAAKRWIEMGPEVATKELQQWNLNGKFEEALTIFELMKAEDKAPMVAFMHNSDDDDLI

Secondary structure (DSSP, 8-state):
----HHHHHHHHHHHHHHHHHHHHHHTHHHHHSPPP------------SGGG---HHHHHHHHHHHHHHHHHHHHHHHHHHHHHHHHHHHHHHHHHHHHHHHHHHHHHHHHHHHHHHHHHHHHS---HHHHHHHHHHHHHHHHH-HHHHHHHHHHHHHTT-HHHHHHHHHHS-HHHHHHHHHHHHHHHHHTT-